Protein AF-A0A7J7J6W7-F1 (afdb_monomer_lite)

Foldseek 3Di:
DDPVVVVVVVVVVVVVVVVVVVVVVVVCVVVVVVVVVVVVVVVVVVVVVVVVVVVVVVVVVVVVVVVVVVVVVVVVVVVVVVVVVVVVVVVVVVVVVVVVVVVVVVVCCVPPVVVVVVVVVVVVVVVVVVVVVVVVVVVVVVVVVVVVVVVVVVVVVVVVVVVVVVVVVVVVVVVDDPVVVVVVVVVVVVVVVVVVVVVVVVVVVVVVVVVVVVVVVLVPDPVNPVVCVPCVPVPDPDDDDDPPDDDDDPDDDDDDDDD

pLDDT: mean 86.99, std 14.07, range [40.88, 98.25]

Structure (mmCIF, N/CA/C/O backbone):
data_AF-A0A7J7J6W7-F1
#
_entry.id   AF-A0A7J7J6W7-F1
#
loop_
_atom_site.group_PDB
_atom_site.id
_atom_site.type_symbol
_atom_site.label_atom_id
_atom_site.label_alt_id
_atom_site.label_comp_id
_atom_site.label_asym_id
_atom_site.label_entity_id
_atom_site.label_seq_id
_atom_site.pdbx_PDB_ins_code
_atom_site.Cartn_x
_atom_site.Cartn_y
_atom_site.Cartn_z
_atom_site.occupancy
_atom_site.B_iso_or_equiv
_atom_site.auth_seq_id
_atom_site.auth_comp_id
_atom_site.auth_asym_id
_atom_site.auth_atom_id
_atom_site.pdbx_PDB_model_num
ATOM 1 N N . MET A 1 1 ? 103.847 17.981 -119.898 1.00 40.88 1 MET A N 1
ATOM 2 C CA . MET A 1 1 ? 103.063 18.103 -121.153 1.00 40.88 1 MET A CA 1
ATOM 3 C C . MET A 1 1 ? 101.941 17.070 -121.086 1.00 40.88 1 MET A C 1
ATOM 5 O O . MET A 1 1 ? 102.257 15.907 -120.952 1.00 40.88 1 MET A O 1
ATOM 9 N N . SER A 1 2 ? 100.644 17.365 -121.038 1.00 49.91 2 SER A N 1
ATOM 10 C CA . SER A 1 2 ? 99.901 18.587 -121.344 1.00 49.91 2 SER A CA 1
ATOM 11 C C . SER A 1 2 ? 98.880 18.857 -120.228 1.00 49.91 2 SER A C 1
ATOM 13 O O . SER A 1 2 ? 97.991 18.042 -119.979 1.00 49.91 2 SER A O 1
ATOM 15 N N . THR A 1 3 ? 98.999 20.012 -119.566 1.00 55.69 3 THR A N 1
ATOM 16 C CA . THR A 1 3 ? 98.083 20.524 -118.525 1.00 55.69 3 THR A CA 1
ATOM 17 C C . THR A 1 3 ? 96.619 20.555 -118.986 1.00 55.69 3 THR A C 1
ATOM 19 O O . THR A 1 3 ? 95.711 20.461 -118.167 1.00 55.69 3 THR A O 1
ATOM 22 N N . LYS A 1 4 ? 96.371 20.572 -120.304 1.00 59.91 4 LYS A N 1
ATOM 23 C CA . LYS A 1 4 ? 95.029 20.509 -120.903 1.00 59.91 4 LYS A CA 1
ATOM 24 C C . LYS A 1 4 ? 94.312 19.160 -120.707 1.00 59.91 4 LYS A C 1
ATOM 26 O O . LYS A 1 4 ? 93.093 19.166 -120.581 1.00 59.91 4 LYS A O 1
ATOM 31 N N . SER A 1 5 ? 95.026 18.029 -120.632 1.00 58.56 5 SER A N 1
ATOM 32 C CA . SER A 1 5 ? 94.411 16.693 -120.454 1.00 58.56 5 SER A CA 1
ATOM 33 C C . SER A 1 5 ? 93.947 16.452 -119.008 1.00 58.56 5 SER A C 1
ATOM 35 O O . SER A 1 5 ? 92.823 16.010 -118.770 1.00 58.56 5 SER A O 1
ATOM 37 N N . ALA A 1 6 ? 94.761 16.857 -118.025 1.00 64.25 6 ALA A N 1
ATOM 38 C CA . ALA A 1 6 ? 94.404 16.786 -116.605 1.00 64.25 6 ALA A CA 1
ATOM 39 C C . ALA A 1 6 ? 93.220 17.711 -116.260 1.00 64.25 6 ALA A C 1
ATOM 41 O O . ALA A 1 6 ? 92.289 17.295 -115.575 1.00 64.25 6 ALA A O 1
ATOM 42 N N . ILE A 1 7 ? 93.199 18.934 -116.810 1.00 70.94 7 ILE A N 1
ATOM 43 C CA . ILE A 1 7 ? 92.087 19.883 -116.630 1.00 70.94 7 ILE A CA 1
ATOM 44 C C . ILE A 1 7 ? 90.790 19.356 -117.270 1.00 70.94 7 ILE A C 1
ATOM 46 O O . ILE A 1 7 ? 89.713 19.525 -116.700 1.00 70.94 7 ILE A O 1
ATOM 50 N N . ALA A 1 8 ? 90.865 18.685 -118.425 1.00 73.12 8 ALA A N 1
ATOM 51 C CA . ALA A 1 8 ? 89.694 18.084 -119.068 1.00 73.12 8 ALA A CA 1
ATOM 52 C C . ALA A 1 8 ? 89.110 16.912 -118.255 1.00 73.12 8 ALA A C 1
ATOM 54 O O . ALA A 1 8 ? 87.890 16.831 -118.093 1.00 73.12 8 ALA A O 1
ATOM 55 N N . ASN A 1 9 ? 89.962 16.052 -117.685 1.00 75.75 9 ASN A N 1
ATOM 56 C CA . ASN A 1 9 ? 89.533 14.970 -116.794 1.00 75.75 9 ASN A CA 1
ATOM 57 C C . ASN A 1 9 ? 88.952 15.503 -115.474 1.00 75.75 9 ASN A C 1
ATOM 59 O O . ASN A 1 9 ? 87.907 15.014 -115.042 1.00 75.75 9 ASN A O 1
ATOM 63 N N . CYS A 1 10 ? 89.536 16.557 -114.890 1.00 76.06 10 CYS A N 1
ATOM 64 C CA . CYS A 1 10 ? 88.962 17.242 -113.726 1.00 76.06 10 CYS A CA 1
ATOM 65 C C . CYS A 1 10 ? 87.581 17.838 -114.034 1.00 76.06 10 CYS A C 1
ATOM 67 O O . CYS A 1 10 ? 86.641 17.576 -113.294 1.00 76.06 10 CYS A O 1
ATOM 69 N N . LYS A 1 11 ? 87.407 18.536 -115.166 1.00 79.44 11 LYS A N 1
ATOM 70 C CA . LYS A 1 11 ? 86.100 19.089 -115.583 1.00 79.44 11 LYS A CA 1
ATOM 71 C C . LYS A 1 11 ? 85.052 18.021 -115.910 1.00 79.44 11 LYS A C 1
ATOM 73 O O . LYS A 1 11 ? 83.850 18.283 -115.842 1.00 79.44 11 LYS A O 1
ATOM 78 N N . LYS A 1 12 ? 85.472 16.828 -116.340 1.00 81.25 12 LYS A N 1
ATOM 79 C CA . LYS A 1 12 ? 84.570 15.688 -116.561 1.00 81.25 12 LYS A CA 1
ATOM 80 C C . LYS A 1 12 ? 84.146 15.068 -115.228 1.00 81.25 12 LYS A C 1
ATOM 82 O O . LYS A 1 12 ? 82.964 14.796 -115.040 1.00 81.25 12 LYS A O 1
ATOM 87 N N . ARG A 1 13 ? 85.088 14.906 -114.293 1.00 82.75 13 ARG A N 1
ATOM 88 C CA . ARG A 1 13 ? 84.818 14.403 -112.941 1.00 82.75 13 ARG A CA 1
ATOM 89 C C . ARG A 1 13 ? 83.951 15.364 -112.131 1.00 82.75 13 ARG A C 1
ATOM 91 O O . ARG A 1 13 ? 83.039 14.912 -111.457 1.00 82.75 13 ARG A O 1
ATOM 98 N N . GLU A 1 14 ? 84.193 16.664 -112.242 1.00 84.75 14 GLU A N 1
ATOM 99 C CA . GLU A 1 14 ? 83.377 17.719 -111.637 1.00 84.75 14 GLU A CA 1
ATOM 100 C C . GLU A 1 14 ? 81.920 17.627 -112.101 1.00 84.75 14 GLU A C 1
ATOM 102 O O . GLU A 1 14 ? 81.016 17.577 -111.275 1.00 84.75 14 GLU A O 1
ATOM 107 N N . ARG A 1 15 ? 81.683 17.487 -113.413 1.00 85.19 15 ARG A N 1
ATOM 108 C CA . ARG A 1 15 ? 80.329 17.294 -113.954 1.00 85.19 15 ARG A CA 1
ATOM 109 C C . ARG A 1 15 ? 79.657 16.022 -113.436 1.00 85.19 15 ARG A C 1
ATOM 111 O O . ARG A 1 15 ? 78.511 16.089 -113.014 1.00 85.19 15 ARG A O 1
ATOM 118 N N . GLN A 1 16 ? 80.379 14.901 -113.395 1.00 86.25 16 GLN A N 1
ATOM 119 C CA . GLN A 1 16 ? 79.863 13.649 -112.824 1.00 86.25 16 GLN A CA 1
ATOM 120 C C . GLN A 1 16 ? 79.551 13.767 -111.327 1.00 86.25 16 GLN A C 1
ATOM 122 O O . GLN A 1 16 ? 78.573 13.198 -110.857 1.00 86.25 16 GLN A O 1
ATOM 127 N N . LEU A 1 17 ? 80.374 14.496 -110.569 1.00 86.62 17 LEU A N 1
ATOM 128 C CA . LEU A 1 17 ? 80.144 14.733 -109.145 1.00 86.62 17 LEU A CA 1
ATOM 129 C C . LEU A 1 17 ? 78.940 15.644 -108.918 1.00 86.62 17 LEU A C 1
ATOM 131 O O . LEU A 1 17 ? 78.149 15.370 -108.025 1.00 86.62 17 LEU A O 1
ATOM 135 N N . ILE A 1 18 ? 78.768 16.691 -109.728 1.00 88.38 18 ILE A N 1
ATOM 136 C CA . ILE A 1 18 ? 77.587 17.562 -109.672 1.00 88.38 18 ILE A CA 1
ATOM 137 C C . ILE A 1 18 ? 76.325 16.759 -109.997 1.00 88.38 18 ILE A C 1
ATOM 139 O O . ILE A 1 18 ? 75.340 16.861 -109.273 1.00 88.38 18 ILE A O 1
ATOM 143 N N . GLU A 1 19 ? 76.356 15.931 -111.038 1.00 88.81 19 GLU A N 1
ATOM 144 C CA . GLU A 1 19 ? 75.224 15.091 -111.431 1.00 88.81 19 GLU A CA 1
ATOM 145 C C . GLU A 1 19 ? 74.885 14.045 -110.358 1.00 88.81 19 GLU A C 1
ATOM 147 O O . GLU A 1 19 ? 73.732 13.947 -109.945 1.00 88.81 19 GLU A O 1
ATOM 152 N N . SER A 1 20 ? 75.893 13.353 -109.815 1.00 89.31 20 SER A N 1
ATOM 153 C CA . SER A 1 20 ? 75.726 12.410 -108.700 1.00 89.31 20 SER A CA 1
ATOM 154 C C . SER A 1 20 ? 75.173 13.097 -107.446 1.00 89.31 20 SER A C 1
ATOM 156 O O . SER A 1 20 ? 74.213 12.621 -106.848 1.00 89.31 20 SER A O 1
ATOM 158 N N . ASN A 1 21 ? 75.699 14.272 -107.084 1.00 89.12 21 ASN A N 1
ATOM 159 C CA . ASN A 1 21 ? 75.194 15.055 -105.954 1.00 89.12 21 ASN A CA 1
ATOM 160 C C . ASN A 1 21 ? 73.752 15.533 -106.173 1.00 89.12 21 ASN A C 1
ATOM 162 O O . ASN A 1 21 ? 72.977 15.591 -105.221 1.00 89.12 21 ASN A O 1
ATOM 166 N N . LEU A 1 22 ? 73.364 15.874 -107.407 1.00 90.12 22 LEU A N 1
ATOM 167 C CA . LEU A 1 22 ? 71.984 16.242 -107.732 1.00 90.12 22 LEU A CA 1
ATOM 168 C C . LEU A 1 22 ? 71.030 15.048 -107.619 1.00 90.12 22 LEU A C 1
ATOM 170 O O . LEU A 1 22 ? 69.898 15.233 -107.173 1.00 90.12 22 LEU A O 1
ATOM 174 N N . VAL A 1 23 ? 71.470 13.847 -108.004 1.00 91.00 23 VAL A N 1
ATOM 175 C CA . VAL A 1 23 ? 70.701 12.605 -107.825 1.00 91.00 23 VAL A CA 1
ATOM 176 C C . VAL A 1 23 ? 70.568 12.271 -106.339 1.00 91.00 23 VAL A C 1
ATOM 178 O O . VAL A 1 23 ? 69.442 12.150 -105.863 1.00 91.00 23 VAL A O 1
ATOM 181 N N . LEU A 1 24 ? 71.673 12.260 -105.586 1.00 90.31 24 LEU A N 1
ATOM 182 C CA . LEU A 1 24 ? 71.673 12.019 -104.138 1.00 90.31 24 LEU A CA 1
ATOM 183 C C . LEU A 1 24 ? 70.791 13.020 -103.388 1.00 90.31 24 LEU A C 1
ATOM 185 O O . LEU A 1 24 ? 70.003 12.636 -102.533 1.00 90.31 24 LEU A O 1
ATOM 189 N N . LYS A 1 25 ? 70.852 14.310 -103.739 1.00 90.12 25 LYS A N 1
ATOM 190 C CA . LYS A 1 25 ? 69.979 15.327 -103.138 1.00 90.12 25 LYS A CA 1
ATOM 191 C C . LYS A 1 25 ? 68.501 15.029 -103.392 1.00 90.12 25 LYS A C 1
ATOM 193 O O . LYS A 1 25 ? 67.679 15.243 -102.506 1.00 90.12 25 LYS A O 1
ATOM 198 N N . LYS A 1 26 ? 68.144 14.585 -104.600 1.00 89.69 26 LYS A N 1
ATOM 199 C CA . LYS A 1 26 ? 66.756 14.228 -104.926 1.00 89.69 26 LYS A CA 1
ATOM 200 C C . LYS A 1 26 ? 66.306 12.987 -104.163 1.00 89.69 26 LYS A C 1
ATOM 202 O O . LYS A 1 26 ? 65.173 12.978 -103.704 1.00 89.69 26 LYS A O 1
ATOM 207 N N . GLU A 1 27 ? 67.177 11.995 -104.016 1.00 90.44 27 GLU A N 1
ATOM 208 C CA . GLU A 1 27 ? 66.908 10.761 -103.274 1.00 90.44 27 GLU A CA 1
ATOM 209 C C . GLU A 1 27 ? 66.724 11.031 -101.775 1.00 90.44 27 GLU A C 1
ATOM 211 O O . GLU A 1 27 ? 65.687 10.675 -101.223 1.00 90.44 27 GLU A O 1
ATOM 216 N N . ILE A 1 28 ? 67.629 11.803 -101.160 1.00 88.75 28 ILE A N 1
ATOM 217 C CA . ILE A 1 28 ? 67.510 12.248 -99.762 1.00 88.75 28 ILE A CA 1
ATOM 218 C C . ILE A 1 28 ? 66.192 12.997 -99.550 1.00 88.75 28 ILE A C 1
ATOM 220 O O . ILE A 1 28 ? 65.436 12.670 -98.648 1.00 88.75 28 ILE A O 1
ATOM 224 N N . VAL A 1 29 ? 65.855 13.963 -100.413 1.00 88.69 29 VAL A N 1
ATOM 225 C CA . VAL A 1 29 ? 64.594 14.714 -100.281 1.00 88.69 29 VAL A CA 1
ATOM 226 C C . VAL A 1 29 ? 63.367 13.821 -100.514 1.00 88.69 29 VAL A C 1
ATOM 228 O O . VAL A 1 29 ? 62.317 14.051 -99.906 1.00 88.69 29 VAL A O 1
ATOM 231 N N . ALA A 1 30 ? 63.468 12.828 -101.399 1.00 88.56 30 ALA A N 1
ATOM 232 C CA . ALA A 1 30 ? 62.393 11.881 -101.667 1.00 88.56 30 ALA A CA 1
ATOM 233 C C . ALA A 1 30 ? 62.148 10.932 -100.486 1.00 88.56 30 ALA A C 1
ATOM 235 O O . ALA A 1 30 ? 60.995 10.582 -100.251 1.00 88.56 30 ALA A O 1
ATOM 236 N N . GLU A 1 31 ? 63.186 10.568 -99.731 1.00 90.06 31 GLU A N 1
ATOM 237 C CA . GLU A 1 31 ? 63.089 9.725 -98.534 1.00 90.06 31 GLU A CA 1
ATOM 238 C C . GLU A 1 31 ? 62.750 10.534 -97.264 1.00 90.06 31 GLU A C 1
ATOM 240 O O . GLU A 1 31 ? 61.928 10.118 -96.447 1.00 90.06 31 GLU A O 1
ATOM 245 N N . GLU A 1 32 ? 63.299 11.741 -97.111 1.00 90.50 32 GLU A N 1
ATOM 246 C CA . GLU A 1 32 ? 63.067 12.602 -95.944 1.00 90.50 32 GLU A CA 1
ATOM 247 C C . GLU A 1 32 ? 61.623 13.097 -95.848 1.00 90.50 32 GLU A C 1
ATOM 249 O O . GLU A 1 32 ? 61.071 13.160 -94.752 1.00 90.50 32 GLU A O 1
ATOM 254 N N . ARG A 1 33 ? 60.980 13.446 -96.970 1.00 89.00 33 ARG A N 1
ATOM 255 C CA . ARG A 1 33 ? 59.590 13.939 -96.970 1.00 89.00 33 ARG A CA 1
ATOM 256 C C . ARG A 1 33 ? 58.578 12.941 -96.386 1.00 89.00 33 ARG A C 1
ATOM 258 O O . ARG A 1 33 ? 57.845 13.341 -95.479 1.00 89.00 33 ARG A O 1
ATOM 265 N N . PRO A 1 34 ? 58.489 11.681 -96.860 1.00 90.31 34 PRO A N 1
ATOM 266 C CA . PRO A 1 34 ? 57.566 10.706 -96.287 1.00 90.31 34 PRO A CA 1
ATOM 267 C C . PRO A 1 34 ? 57.940 10.349 -94.845 1.00 90.31 34 PRO A C 1
ATOM 269 O O . PRO A 1 34 ? 57.041 10.213 -94.018 1.00 90.31 34 PRO A O 1
ATOM 272 N N . ASN A 1 35 ? 59.235 10.280 -94.513 1.00 90.62 35 ASN A N 1
ATOM 273 C CA . ASN A 1 35 ? 59.686 10.023 -93.144 1.00 90.62 35 ASN A CA 1
ATOM 274 C C . ASN A 1 35 ? 59.292 11.158 -92.187 1.00 90.62 35 ASN A C 1
ATOM 276 O O . ASN A 1 35 ? 58.780 10.895 -91.100 1.00 90.62 35 ASN A O 1
ATOM 280 N N . HIS A 1 36 ? 59.460 12.418 -92.595 1.00 91.81 36 HIS A N 1
ATOM 281 C CA . HIS A 1 36 ? 59.056 13.576 -91.801 1.00 91.81 36 HIS A CA 1
ATOM 282 C C . HIS A 1 36 ? 57.546 13.582 -91.542 1.00 91.81 36 HIS A C 1
ATOM 284 O O . HIS A 1 36 ? 57.123 13.744 -90.394 1.00 91.81 36 HIS A O 1
ATOM 290 N N . GLU A 1 37 ? 56.725 13.324 -92.567 1.00 91.62 37 GLU A N 1
ATOM 291 C CA . GLU A 1 37 ? 55.276 13.260 -92.362 1.00 91.62 37 GLU A CA 1
ATOM 292 C C . GLU A 1 37 ? 54.840 12.038 -91.551 1.00 91.62 37 GLU A C 1
ATOM 294 O O . GLU A 1 37 ? 53.941 12.166 -90.716 1.00 91.62 37 GLU A O 1
ATOM 299 N N . ALA A 1 38 ? 55.509 10.890 -91.685 1.00 93.00 38 ALA A N 1
ATOM 300 C CA . ALA A 1 38 ? 55.273 9.736 -90.821 1.00 93.00 38 ALA A CA 1
ATOM 301 C C . ALA A 1 38 ? 55.581 10.056 -89.346 1.00 93.00 38 ALA A C 1
ATOM 303 O O . ALA A 1 38 ? 54.756 9.778 -88.470 1.00 93.00 38 ALA A O 1
ATOM 304 N N . VAL A 1 39 ? 56.715 10.711 -89.066 1.00 93.75 39 VAL A N 1
ATOM 305 C CA . VAL A 1 39 ? 57.095 11.152 -87.711 1.00 93.75 39 VAL A CA 1
ATOM 306 C C . VAL A 1 39 ? 56.084 12.151 -87.155 1.00 93.75 39 VAL A C 1
ATOM 308 O O . VAL A 1 39 ? 55.661 12.026 -86.008 1.00 93.75 39 VAL A O 1
ATOM 311 N N . LYS A 1 40 ? 55.629 13.112 -87.960 1.00 93.50 40 LYS A N 1
ATOM 312 C CA . LYS A 1 40 ? 54.640 14.114 -87.542 1.00 93.50 40 LYS A CA 1
ATOM 313 C C . LYS A 1 40 ? 53.278 13.498 -87.222 1.00 93.50 40 LYS A C 1
ATOM 315 O O . LYS A 1 40 ? 52.645 13.880 -86.235 1.00 93.50 40 LYS A O 1
ATOM 320 N N . ILE A 1 41 ? 52.819 12.534 -88.025 1.00 93.56 41 ILE A N 1
ATOM 321 C CA . ILE A 1 41 ? 51.594 11.769 -87.746 1.00 93.56 41 ILE A CA 1
ATOM 322 C C . ILE A 1 41 ? 51.755 10.981 -86.442 1.00 93.56 41 ILE A C 1
ATOM 324 O O . ILE A 1 41 ? 50.853 10.995 -85.599 1.00 93.56 41 ILE A O 1
ATOM 328 N N . LEU A 1 42 ? 52.909 10.336 -86.254 1.00 94.25 42 LEU A N 1
ATOM 329 C CA . LEU A 1 42 ? 53.213 9.577 -85.048 1.00 94.25 42 LEU A CA 1
ATOM 330 C C . LEU A 1 42 ? 53.237 10.479 -83.803 1.00 94.25 42 LEU A C 1
ATOM 332 O O . LEU A 1 42 ? 52.587 10.150 -82.813 1.00 94.25 42 LEU A O 1
ATOM 336 N N . MET A 1 43 ? 53.889 11.644 -83.862 1.00 92.31 43 MET A N 1
ATOM 337 C CA . MET A 1 43 ? 53.916 12.629 -82.772 1.00 92.31 43 MET A CA 1
ATOM 338 C C . MET A 1 43 ? 52.511 13.097 -82.388 1.00 92.31 43 MET A C 1
ATOM 340 O O . MET A 1 43 ? 52.146 13.029 -81.217 1.00 92.31 43 MET A O 1
ATOM 344 N N . ARG A 1 44 ? 51.673 13.464 -83.367 1.00 91.81 44 ARG A N 1
ATOM 345 C CA . ARG A 1 44 ? 50.270 13.838 -83.110 1.00 91.81 44 ARG A CA 1
ATOM 346 C C . ARG A 1 44 ? 49.483 12.711 -82.443 1.00 91.81 44 ARG A C 1
ATOM 348 O O . ARG A 1 44 ? 48.606 12.964 -81.619 1.00 91.81 44 ARG A O 1
ATOM 355 N N . ARG A 1 45 ? 49.764 11.455 -82.803 1.00 91.00 45 ARG A N 1
ATOM 356 C CA . ARG A 1 45 ? 49.141 10.285 -82.173 1.00 91.00 45 ARG A CA 1
ATOM 357 C C . ARG A 1 45 ? 49.610 10.122 -80.724 1.00 91.00 45 ARG A C 1
ATOM 359 O O . ARG A 1 45 ? 48.774 9.890 -79.855 1.00 91.00 45 ARG A O 1
ATOM 366 N N . TYR A 1 46 ? 50.903 10.299 -80.453 1.00 93.44 46 TYR A N 1
ATOM 367 C CA . TYR A 1 46 ? 51.453 10.279 -79.095 1.00 93.44 46 TYR A CA 1
ATOM 368 C C . TYR A 1 46 ? 50.899 11.397 -78.212 1.00 93.44 46 TYR A C 1
ATOM 370 O O . TYR A 1 46 ? 50.559 11.132 -77.065 1.00 93.44 46 TYR A O 1
ATOM 378 N N . GLU A 1 47 ? 50.747 12.618 -78.726 1.00 91.62 47 GLU A N 1
ATOM 379 C CA . GLU A 1 47 ? 50.143 13.732 -77.980 1.00 91.62 47 GLU A CA 1
ATOM 380 C C . GLU A 1 47 ? 48.695 13.430 -77.585 1.00 91.62 47 GLU A C 1
ATOM 382 O O . GLU A 1 47 ? 48.314 13.632 -76.433 1.00 91.62 47 GLU A O 1
ATOM 387 N N . LYS A 1 48 ? 47.906 12.863 -78.508 1.00 91.56 48 LYS A N 1
ATOM 388 C CA . LYS A 1 48 ? 46.537 12.415 -78.215 1.00 91.56 48 LYS A CA 1
ATOM 389 C C . LYS A 1 48 ? 46.507 11.318 -77.153 1.00 91.56 48 LYS A C 1
ATOM 391 O O . LYS A 1 48 ? 45.699 11.399 -76.234 1.00 91.56 48 LYS A O 1
ATOM 396 N N . PHE A 1 49 ? 47.386 10.318 -77.250 1.00 92.31 49 PHE A N 1
ATOM 397 C CA . PHE A 1 49 ? 47.476 9.268 -76.233 1.00 92.31 49 PHE A CA 1
ATOM 398 C C . PHE A 1 49 ? 47.927 9.813 -74.881 1.00 92.31 49 PHE A C 1
ATOM 400 O O . PHE A 1 49 ? 47.347 9.450 -73.865 1.00 92.31 49 PHE A O 1
ATOM 407 N N . ARG A 1 50 ? 48.900 10.725 -74.853 1.00 93.44 50 ARG A N 1
ATOM 408 C CA . ARG A 1 50 ? 49.354 11.382 -73.624 1.00 93.44 50 ARG A CA 1
ATOM 409 C C . ARG A 1 50 ? 48.232 12.189 -72.974 1.00 93.44 50 ARG A C 1
ATOM 411 O O . ARG A 1 50 ? 48.045 12.078 -71.768 1.00 93.44 50 ARG A O 1
ATOM 418 N N . GLY A 1 51 ? 47.475 12.956 -73.759 1.00 92.38 51 GLY A N 1
ATOM 419 C CA . GLY A 1 51 ? 46.303 13.685 -73.273 1.00 92.38 51 GLY A CA 1
ATOM 420 C C . GLY A 1 51 ? 45.222 12.748 -72.735 1.00 92.38 51 GLY A C 1
ATOM 421 O O . GLY A 1 51 ? 44.712 12.973 -71.643 1.00 92.38 51 GLY A O 1
ATOM 422 N N . GLY A 1 52 ? 44.936 11.655 -73.452 1.00 93.25 52 GLY A N 1
ATOM 423 C CA . GLY A 1 52 ? 43.988 10.628 -73.015 1.00 93.25 52 GLY A CA 1
ATOM 424 C C . GLY A 1 52 ? 44.410 9.933 -71.718 1.00 93.25 52 GLY A C 1
ATOM 425 O O . GLY A 1 52 ? 43.581 9.757 -70.833 1.00 93.25 52 GLY A O 1
ATOM 426 N N . ILE A 1 53 ? 45.696 9.597 -71.570 1.00 92.75 53 ILE A N 1
ATOM 427 C CA . ILE A 1 53 ? 46.251 8.996 -70.347 1.00 92.75 53 ILE A CA 1
ATOM 428 C C . ILE A 1 53 ? 46.202 9.987 -69.181 1.00 92.75 53 ILE A C 1
ATOM 430 O O . ILE A 1 53 ? 45.806 9.593 -68.090 1.00 92.75 53 ILE A O 1
ATOM 434 N N . SER A 1 54 ? 46.563 11.258 -69.398 1.00 93.25 54 SER A N 1
ATOM 435 C CA . SER A 1 54 ? 46.483 12.288 -68.352 1.00 93.25 54 SER A CA 1
ATOM 436 C C . SER A 1 54 ? 45.046 12.472 -67.886 1.00 93.25 54 SER A C 1
ATOM 438 O O . SER A 1 54 ? 44.781 12.344 -66.701 1.00 93.25 54 SER A O 1
ATOM 440 N N . TYR A 1 55 ? 44.106 12.658 -68.818 1.00 94.38 55 TYR A N 1
ATOM 441 C CA . TYR A 1 55 ? 42.686 12.787 -68.494 1.00 94.38 55 TYR A CA 1
ATOM 442 C C . TYR A 1 55 ? 42.165 11.562 -67.740 1.00 94.38 55 TYR A C 1
ATOM 444 O O . TYR A 1 55 ? 41.469 11.697 -66.739 1.00 94.38 55 TYR A O 1
ATOM 452 N N . LEU A 1 56 ? 42.513 10.357 -68.191 1.00 94.50 56 LEU A N 1
ATOM 453 C CA . LEU A 1 56 ? 42.105 9.125 -67.529 1.00 94.50 56 LEU A CA 1
ATOM 454 C C . LEU A 1 56 ? 42.667 9.042 -66.101 1.00 94.50 56 LEU A C 1
ATOM 456 O O . LEU A 1 56 ? 41.926 8.729 -65.175 1.00 94.50 56 LEU A O 1
ATOM 460 N N . ASN A 1 57 ? 43.945 9.369 -65.911 1.00 94.94 57 ASN A N 1
ATOM 461 C CA . ASN A 1 57 ? 44.593 9.369 -64.601 1.00 94.94 57 ASN A CA 1
ATOM 462 C C . ASN A 1 57 ? 44.028 10.454 -63.669 1.00 94.94 57 ASN A C 1
ATOM 464 O O . ASN A 1 57 ? 43.800 10.198 -62.489 1.00 94.94 57 ASN A O 1
ATOM 468 N N . ASP A 1 58 ? 43.746 11.646 -64.189 1.00 94.50 58 ASP A N 1
ATOM 469 C CA . ASP A 1 58 ? 43.153 12.744 -63.424 1.00 94.50 58 ASP A CA 1
ATOM 470 C C . ASP A 1 58 ? 41.725 12.392 -62.984 1.00 94.50 58 ASP A C 1
ATOM 472 O O . ASP A 1 58 ? 41.369 12.600 -61.824 1.00 94.50 58 ASP A O 1
ATOM 476 N N . ASN A 1 59 ? 40.924 11.771 -63.860 1.00 94.62 59 ASN A N 1
ATOM 477 C CA . ASN A 1 59 ? 39.604 11.264 -63.477 1.00 94.62 59 ASN A CA 1
ATOM 478 C C . ASN A 1 59 ? 39.712 10.145 -62.448 1.00 94.62 59 ASN A C 1
ATOM 480 O O . ASN A 1 59 ? 39.058 10.234 -61.420 1.00 94.62 59 ASN A O 1
ATOM 484 N N . PHE A 1 60 ? 40.561 9.135 -62.666 1.00 94.69 60 PHE A N 1
ATOM 485 C CA . PHE A 1 60 ? 40.721 8.047 -61.700 1.00 94.69 60 PHE A CA 1
ATOM 486 C C . PHE A 1 60 ? 41.164 8.555 -60.332 1.00 94.69 60 PHE A C 1
ATOM 488 O O . PHE A 1 60 ? 40.590 8.162 -59.322 1.00 94.69 60 PHE A O 1
ATOM 495 N N . THR A 1 61 ? 42.146 9.454 -60.278 1.00 95.25 61 THR A N 1
ATOM 496 C CA . THR A 1 61 ? 42.601 10.033 -59.008 1.00 95.25 61 THR A CA 1
ATOM 497 C C . THR A 1 61 ? 41.529 10.899 -58.354 1.00 95.25 61 THR A C 1
ATOM 499 O O . THR A 1 61 ? 41.417 10.889 -57.130 1.00 95.25 61 THR A O 1
ATOM 502 N N . SER A 1 62 ? 40.714 11.611 -59.134 1.00 95.12 62 SER A N 1
ATOM 503 C CA . SER A 1 62 ? 39.598 12.407 -58.612 1.00 95.12 62 SER A CA 1
ATOM 504 C C . SER A 1 62 ? 38.458 11.529 -58.092 1.00 95.12 62 SER A C 1
ATOM 506 O O . SER A 1 62 ? 37.963 11.771 -56.995 1.00 95.12 62 SER A O 1
ATOM 508 N N . THR A 1 63 ? 38.082 10.480 -58.827 1.00 95.75 63 THR A N 1
ATOM 509 C CA . THR A 1 63 ? 37.069 9.502 -58.414 1.00 95.75 63 THR A CA 1
ATOM 510 C C . THR A 1 63 ? 37.517 8.744 -57.172 1.00 95.75 63 THR A C 1
ATOM 512 O O . THR A 1 63 ? 36.752 8.658 -56.221 1.00 95.75 63 THR A O 1
ATOM 515 N N . LEU A 1 64 ? 38.770 8.283 -57.126 1.00 96.44 64 LEU A N 1
ATOM 516 C CA . LEU A 1 64 ? 39.323 7.589 -55.961 1.00 96.44 64 LEU A CA 1
ATOM 517 C C . LEU A 1 64 ? 39.308 8.500 -54.729 1.00 96.44 64 LEU A C 1
ATOM 519 O O . LEU A 1 64 ? 38.877 8.076 -53.662 1.00 96.44 64 LEU A O 1
ATOM 523 N N . LYS A 1 65 ? 39.715 9.768 -54.871 1.00 96.38 65 LYS A N 1
ATOM 524 C CA . LYS A 1 65 ? 39.620 10.745 -53.775 1.00 96.38 65 LYS A CA 1
ATOM 525 C C . LYS A 1 65 ? 38.181 10.944 -53.316 1.00 96.38 65 LYS A C 1
ATOM 527 O O . LYS A 1 65 ? 37.930 10.893 -52.121 1.00 96.38 65 LYS A O 1
ATOM 532 N N . TYR A 1 66 ? 37.246 11.119 -54.249 1.00 96.12 66 TYR A N 1
ATOM 533 C CA . TYR A 1 66 ? 35.834 11.287 -53.920 1.00 96.12 66 TYR A CA 1
ATOM 534 C C . TYR A 1 66 ? 35.273 10.072 -53.170 1.00 96.12 66 TYR A C 1
ATOM 536 O O . TYR A 1 66 ? 34.661 10.239 -52.120 1.00 96.12 66 TYR A O 1
ATOM 544 N N . GLU A 1 67 ? 35.513 8.857 -53.664 1.00 96.25 67 GLU A N 1
ATOM 545 C CA . GLU A 1 67 ? 35.069 7.622 -53.011 1.00 96.25 67 GLU A CA 1
ATOM 546 C C . GLU A 1 67 ? 35.734 7.425 -51.642 1.00 96.25 67 GLU A C 1
ATOM 548 O O . GLU A 1 67 ? 35.055 7.064 -50.684 1.00 96.25 67 GLU A O 1
ATOM 553 N N . SER A 1 68 ? 37.028 7.735 -51.515 1.00 96.25 68 SER A N 1
ATOM 554 C CA . SER A 1 68 ? 37.748 7.705 -50.236 1.00 96.25 68 SER A CA 1
ATOM 555 C C . SER A 1 68 ? 37.183 8.717 -49.237 1.00 96.25 68 SER A C 1
ATOM 557 O O . SER A 1 68 ? 37.048 8.403 -48.057 1.00 96.25 68 SER A O 1
ATOM 559 N N . ASP A 1 69 ? 36.839 9.925 -49.687 1.00 96.94 69 ASP A N 1
ATOM 560 C CA . ASP A 1 69 ? 36.240 10.951 -48.833 1.00 96.94 69 ASP A CA 1
ATOM 561 C C . ASP A 1 69 ? 34.817 10.561 -48.408 1.00 96.94 69 ASP A C 1
ATOM 563 O O . ASP A 1 69 ? 34.445 10.777 -47.254 1.00 96.94 69 ASP A O 1
ATOM 567 N N . GLN A 1 70 ? 34.028 9.952 -49.302 1.00 96.19 70 GLN A N 1
ATOM 568 C CA . GLN A 1 70 ? 32.706 9.410 -48.966 1.00 96.19 70 GLN A CA 1
ATOM 569 C C . GLN A 1 70 ? 32.805 8.273 -47.950 1.00 96.19 70 GLN A C 1
ATOM 571 O O . GLN A 1 70 ? 32.048 8.264 -46.981 1.00 96.19 70 GLN A O 1
ATOM 576 N N . LEU A 1 71 ? 33.752 7.349 -48.138 1.00 96.50 71 LEU A N 1
ATOM 577 C CA . LEU A 1 71 ? 33.991 6.261 -47.195 1.00 96.50 71 LEU A CA 1
ATOM 578 C C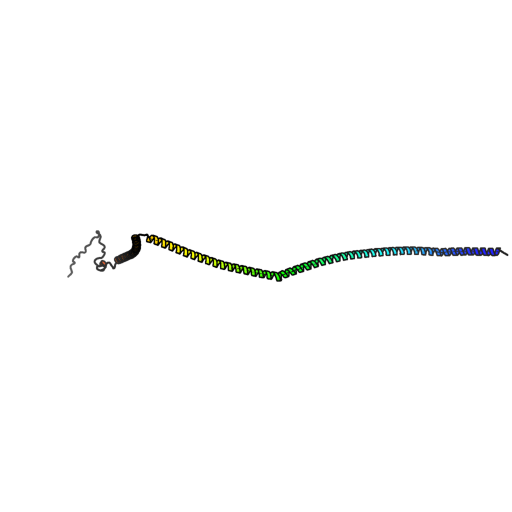 . LEU A 1 71 ? 34.346 6.817 -45.815 1.00 96.50 71 LEU A C 1
ATOM 580 O O . LEU A 1 71 ? 33.699 6.453 -44.838 1.00 96.50 71 LEU A O 1
ATOM 584 N N . ARG A 1 72 ? 35.275 7.779 -45.746 1.00 97.06 72 ARG A N 1
ATOM 585 C CA . ARG A 1 72 ? 35.674 8.400 -44.477 1.00 97.06 72 ARG A CA 1
ATOM 586 C C . ARG A 1 72 ? 34.510 9.107 -43.782 1.00 97.06 72 ARG A C 1
ATOM 588 O O . ARG A 1 72 ? 34.326 8.963 -42.581 1.00 97.06 72 ARG A O 1
ATOM 595 N N . GLN A 1 73 ? 33.693 9.856 -44.525 1.00 97.06 73 GLN A N 1
ATOM 596 C CA . GLN A 1 73 ? 32.512 10.521 -43.959 1.00 97.06 73 GLN A CA 1
ATOM 597 C C . GLN A 1 73 ? 31.479 9.524 -43.428 1.00 97.06 73 GLN A C 1
ATOM 599 O O . GLN A 1 73 ? 30.794 9.804 -42.442 1.00 97.06 73 GLN A O 1
ATOM 604 N N . LEU A 1 74 ? 31.337 8.383 -44.102 1.00 97.12 74 LEU A N 1
ATOM 605 C CA . LEU A 1 74 ? 30.423 7.327 -43.698 1.00 97.12 74 LEU A CA 1
ATOM 606 C C . LEU A 1 74 ? 30.944 6.622 -42.439 1.00 97.12 74 LEU A C 1
ATOM 608 O O . LEU A 1 74 ? 30.169 6.440 -41.506 1.00 97.12 74 LEU A O 1
ATOM 612 N N . GLU A 1 75 ? 32.242 6.324 -42.369 1.00 96.44 75 GLU A N 1
ATOM 613 C CA . GLU A 1 75 ? 32.908 5.796 -41.171 1.00 96.44 75 GLU A CA 1
ATOM 614 C C . GLU A 1 75 ? 32.745 6.740 -39.973 1.00 96.44 75 GLU A C 1
ATOM 616 O O . GLU A 1 75 ? 32.262 6.315 -38.929 1.00 96.44 75 GLU A O 1
ATOM 621 N N . GLU A 1 76 ? 33.030 8.037 -40.140 1.00 97.19 76 GLU A N 1
ATOM 622 C CA . GLU A 1 76 ? 32.865 9.042 -39.079 1.00 97.19 76 GLU A CA 1
ATOM 623 C C . GLU A 1 76 ? 31.405 9.160 -38.604 1.00 97.19 76 GLU A C 1
ATOM 625 O O . GLU A 1 76 ? 31.144 9.451 -37.434 1.00 97.19 76 GLU A O 1
ATOM 630 N N . ARG A 1 77 ? 30.430 8.978 -39.506 1.00 97.25 77 ARG A N 1
ATOM 631 C CA . ARG A 1 77 ? 29.005 8.985 -39.146 1.00 97.25 77 ARG A CA 1
ATOM 632 C C . ARG A 1 77 ? 28.631 7.724 -38.379 1.00 97.25 77 ARG A C 1
ATOM 634 O O . ARG A 1 77 ? 28.017 7.837 -37.326 1.00 97.25 77 ARG A O 1
ATOM 641 N N . LEU A 1 78 ? 29.035 6.556 -38.876 1.00 97.12 78 LEU A N 1
ATOM 642 C CA . LEU A 1 78 ? 28.782 5.283 -38.209 1.00 97.12 78 LEU A CA 1
ATOM 643 C C . LEU A 1 78 ? 29.423 5.243 -36.824 1.00 97.12 78 LEU A C 1
ATOM 645 O O . LEU A 1 78 ? 28.789 4.779 -35.888 1.00 97.12 78 LEU A O 1
ATOM 649 N N . GLU A 1 79 ? 30.636 5.766 -36.666 1.00 97.44 79 GLU A N 1
ATOM 650 C CA . GLU A 1 79 ? 31.304 5.836 -35.367 1.00 97.44 79 GLU A CA 1
ATOM 651 C C . GLU A 1 79 ? 30.540 6.741 -34.389 1.00 97.44 79 GLU A C 1
ATOM 653 O O . GLU A 1 79 ? 30.369 6.395 -33.221 1.00 97.44 79 GLU A O 1
ATOM 658 N N . LYS A 1 80 ? 30.012 7.881 -34.852 1.00 97.19 80 LYS A N 1
ATOM 659 C CA . LYS A 1 80 ? 29.150 8.743 -34.026 1.00 97.19 80 LYS A CA 1
ATOM 660 C C . LYS A 1 80 ? 27.845 8.052 -33.644 1.00 97.19 80 LYS A C 1
ATOM 662 O O . LYS A 1 80 ? 27.455 8.126 -32.481 1.00 97.19 80 LYS A O 1
ATOM 667 N N . ASP A 1 81 ? 27.200 7.382 -34.595 1.00 97.06 81 ASP A N 1
ATOM 668 C CA . ASP A 1 81 ? 25.937 6.676 -34.371 1.00 97.06 81 ASP A CA 1
ATOM 669 C C . ASP A 1 81 ? 26.131 5.482 -33.419 1.00 97.06 81 ASP A C 1
ATOM 671 O O . ASP A 1 81 ? 25.320 5.278 -32.517 1.00 97.06 81 ASP A O 1
ATOM 675 N N . LEU A 1 82 ? 27.239 4.742 -33.551 1.00 97.31 82 LEU A N 1
ATOM 676 C CA . LEU A 1 82 ? 27.615 3.660 -32.638 1.00 97.31 82 LEU A CA 1
ATOM 677 C C . LEU A 1 82 ? 27.882 4.185 -31.229 1.00 97.31 82 LEU A C 1
ATOM 679 O O . LEU A 1 82 ? 27.296 3.676 -30.281 1.00 97.31 82 LEU A O 1
ATOM 683 N N . ASN A 1 83 ? 28.686 5.242 -31.089 1.00 97.12 83 ASN A N 1
ATOM 684 C CA . ASN A 1 83 ? 28.948 5.858 -29.787 1.00 97.12 83 ASN A CA 1
ATOM 685 C C . ASN A 1 83 ? 27.659 6.383 -29.136 1.00 97.12 83 ASN A C 1
ATOM 687 O O . ASN A 1 83 ? 27.480 6.283 -27.922 1.00 97.12 83 ASN A O 1
ATOM 691 N N . PHE A 1 84 ? 26.744 6.962 -29.918 1.00 97.38 84 PHE A N 1
ATOM 692 C CA . PHE A 1 84 ? 25.444 7.395 -29.411 1.00 97.38 84 PHE A CA 1
ATOM 693 C C . PHE A 1 84 ? 24.625 6.204 -28.902 1.00 97.38 84 PHE A C 1
ATOM 695 O O . PHE A 1 84 ? 24.117 6.246 -27.781 1.00 97.38 84 PHE A O 1
ATOM 702 N N . LEU A 1 85 ? 24.549 5.133 -29.693 1.00 97.62 85 LEU A N 1
ATOM 703 C CA . LEU A 1 85 ? 23.787 3.942 -29.344 1.00 97.62 85 LEU A CA 1
ATOM 704 C C . LEU A 1 85 ? 24.374 3.217 -28.125 1.00 97.62 85 LEU A C 1
ATOM 706 O O . LEU A 1 85 ? 23.624 2.800 -27.249 1.00 97.62 85 LEU A O 1
ATOM 710 N N . GLU A 1 86 ? 25.700 3.114 -28.019 1.00 97.06 86 GLU A N 1
ATOM 711 C CA . GLU A 1 86 ? 26.377 2.554 -26.842 1.00 97.06 86 GLU A CA 1
ATOM 712 C C . GLU A 1 86 ? 26.051 3.347 -25.571 1.00 97.06 86 GLU A C 1
ATOM 714 O O . GLU A 1 86 ? 25.727 2.759 -24.536 1.00 97.06 86 GLU A O 1
ATOM 719 N N . ASN A 1 87 ? 26.055 4.682 -25.653 1.00 97.06 87 ASN A N 1
ATOM 720 C CA . ASN A 1 87 ? 25.661 5.533 -24.532 1.00 97.06 87 ASN A CA 1
ATOM 721 C C . ASN A 1 87 ? 24.181 5.351 -24.164 1.00 97.06 87 ASN A C 1
ATOM 723 O O . ASN A 1 87 ? 23.844 5.287 -22.981 1.00 97.06 87 ASN A O 1
ATOM 727 N N . GLU A 1 88 ? 23.289 5.249 -25.153 1.00 97.75 88 GLU A N 1
ATOM 728 C CA . GLU A 1 88 ? 21.860 5.024 -24.916 1.00 97.75 88 GLU A CA 1
ATOM 729 C C . GLU A 1 88 ? 21.606 3.671 -24.238 1.00 97.75 88 GLU A C 1
ATOM 731 O O . GLU A 1 88 ? 20.868 3.604 -23.250 1.00 97.75 88 GLU A O 1
ATOM 736 N N . VAL A 1 89 ? 22.276 2.613 -24.701 1.00 97.75 89 VAL A N 1
ATOM 737 C CA . VAL A 1 89 ? 22.225 1.284 -24.080 1.00 97.75 89 VAL A CA 1
ATOM 738 C C . VAL A 1 89 ? 22.743 1.340 -22.643 1.00 97.75 89 VAL A C 1
ATOM 740 O O . VAL A 1 89 ? 22.081 0.814 -21.751 1.00 97.75 89 VAL A O 1
ATOM 743 N N . GLY A 1 90 ? 23.855 2.034 -22.383 1.00 97.75 90 GLY A N 1
ATOM 744 C CA . GLY A 1 90 ? 24.386 2.202 -21.027 1.00 97.75 90 GLY A CA 1
ATOM 745 C C . GLY A 1 90 ? 23.412 2.916 -20.080 1.00 97.75 90 GLY A C 1
ATOM 746 O O . GLY A 1 90 ? 23.224 2.498 -18.937 1.00 97.75 90 GLY A O 1
ATOM 747 N N . VAL A 1 91 ? 22.728 3.962 -20.557 1.00 97.25 91 VAL A N 1
ATOM 748 C CA . VAL A 1 91 ? 21.697 4.668 -19.774 1.00 97.25 91 VAL A CA 1
ATOM 749 C C . VAL A 1 91 ? 20.488 3.771 -19.503 1.00 97.25 91 VAL A C 1
ATOM 751 O O . VAL A 1 91 ? 19.922 3.811 -18.406 1.00 97.25 91 VAL A O 1
ATOM 754 N N . LEU A 1 92 ? 20.059 2.982 -20.489 1.00 97.81 92 LEU A N 1
ATOM 755 C CA . LEU A 1 92 ? 18.943 2.052 -20.328 1.00 97.81 92 LEU A CA 1
ATOM 756 C C . LEU A 1 92 ? 19.281 0.919 -19.358 1.00 97.81 92 LEU A C 1
ATOM 758 O O . LEU A 1 92 ? 18.438 0.585 -18.528 1.00 97.81 92 LEU A O 1
ATOM 762 N N . ASP A 1 93 ? 20.500 0.387 -19.407 1.00 98.06 93 ASP A N 1
ATOM 763 C CA . ASP A 1 93 ? 20.957 -0.667 -18.499 1.00 98.06 93 ASP A CA 1
ATOM 764 C C . ASP A 1 93 ? 21.031 -0.163 -17.048 1.00 98.06 93 ASP A C 1
ATOM 766 O O . ASP A 1 93 ? 20.495 -0.793 -16.135 1.00 98.06 93 ASP A O 1
ATOM 770 N N . ALA A 1 94 ? 21.543 1.056 -16.836 1.00 97.62 94 ALA A N 1
ATOM 771 C CA . ALA A 1 94 ? 21.534 1.699 -15.520 1.00 97.62 94 ALA A CA 1
ATOM 772 C C . ALA A 1 94 ? 20.107 1.881 -14.966 1.00 97.62 94 ALA A C 1
ATOM 774 O O . ALA A 1 94 ? 19.837 1.571 -13.802 1.00 97.62 94 ALA A O 1
ATOM 775 N N . LYS A 1 95 ? 19.162 2.334 -15.805 1.00 97.81 95 LYS A N 1
ATOM 776 C CA . LYS A 1 95 ? 17.742 2.444 -15.421 1.00 97.81 95 LYS A CA 1
ATOM 777 C C . LYS A 1 95 ? 17.134 1.079 -15.118 1.00 97.81 95 LYS A C 1
ATOM 779 O O . LYS A 1 95 ? 16.350 0.955 -14.179 1.00 97.81 95 LYS A O 1
ATOM 784 N N . LEU A 1 96 ? 17.461 0.060 -15.905 1.00 97.75 96 LEU A N 1
ATOM 785 C CA . LEU A 1 96 ? 16.966 -1.297 -15.710 1.00 97.75 96 LEU A CA 1
ATOM 786 C C . LEU A 1 96 ? 17.456 -1.862 -14.373 1.00 97.75 96 LEU A C 1
ATOM 788 O O . LEU A 1 96 ? 16.643 -2.376 -13.605 1.00 97.75 96 LEU A O 1
ATOM 792 N N . GLN A 1 97 ? 18.734 -1.676 -14.045 1.00 97.75 97 GLN A N 1
ATOM 793 C CA . GLN A 1 97 ? 19.304 -2.077 -12.761 1.00 97.75 97 GLN A CA 1
ATOM 794 C C . GLN A 1 97 ? 18.658 -1.325 -11.585 1.00 97.75 97 GLN A C 1
ATOM 796 O O . GLN A 1 97 ? 18.318 -1.932 -10.568 1.00 97.75 97 GLN A O 1
ATOM 801 N N . GLU A 1 98 ? 18.414 -0.018 -11.722 1.00 98.00 98 GLU A N 1
ATOM 802 C CA . GLU A 1 98 ? 17.702 0.768 -10.709 1.00 98.00 98 GLU A CA 1
ATOM 803 C C . GLU A 1 98 ? 16.291 0.213 -10.457 1.00 98.00 98 GLU A C 1
ATOM 805 O O . GLU A 1 98 ? 15.893 -0.002 -9.309 1.00 98.00 98 GLU A O 1
ATOM 810 N N . ARG A 1 99 ? 15.537 -0.079 -11.524 1.00 97.06 99 ARG A N 1
ATOM 811 C CA . ARG A 1 99 ? 14.191 -0.658 -11.408 1.00 97.06 99 ARG A CA 1
ATOM 812 C C . ARG A 1 99 ? 14.214 -2.061 -10.816 1.00 97.06 99 ARG A C 1
ATOM 814 O O . ARG A 1 99 ? 13.364 -2.367 -9.984 1.00 97.06 99 ARG A O 1
ATOM 821 N N . GLN A 1 100 ? 15.186 -2.892 -11.179 1.00 97.19 100 GLN A N 1
ATOM 822 C CA . GLN A 1 100 ? 15.362 -4.210 -10.567 1.00 97.19 100 GLN A CA 1
ATOM 823 C C . GLN A 1 100 ? 15.630 -4.104 -9.062 1.00 97.19 100 GLN A C 1
ATOM 825 O O . GLN A 1 100 ? 15.014 -4.831 -8.284 1.00 97.19 100 GLN A O 1
ATOM 830 N N . ASN A 1 101 ? 16.466 -3.155 -8.635 1.00 97.12 101 ASN A N 1
ATOM 831 C CA . ASN A 1 101 ? 16.717 -2.900 -7.217 1.00 97.12 101 ASN A CA 1
ATOM 832 C C . ASN A 1 101 ? 15.452 -2.426 -6.488 1.00 97.12 101 ASN A C 1
ATOM 834 O O . ASN A 1 101 ? 15.161 -2.903 -5.393 1.00 97.12 101 ASN A O 1
ATOM 838 N N . GLN A 1 102 ? 14.662 -1.537 -7.099 1.00 97.00 102 GLN A N 1
ATOM 839 C CA . GLN A 1 102 ? 13.376 -1.105 -6.536 1.00 97.00 102 GLN A CA 1
ATOM 840 C C . GLN A 1 102 ? 12.412 -2.285 -6.363 1.00 97.00 102 GLN A C 1
ATOM 842 O O . GLN A 1 102 ? 11.802 -2.430 -5.305 1.00 97.00 102 GLN A O 1
ATOM 847 N N . VAL A 1 103 ? 12.311 -3.162 -7.366 1.00 97.12 103 VAL A N 1
ATOM 848 C CA . VAL A 1 103 ? 11.494 -4.382 -7.286 1.00 97.12 103 VAL A CA 1
ATOM 849 C C . VAL A 1 103 ? 12.008 -5.319 -6.194 1.00 97.12 103 VAL A C 1
ATOM 851 O O . VAL A 1 103 ? 11.208 -5.861 -5.437 1.00 97.12 103 VAL A O 1
ATOM 854 N N . TYR A 1 104 ? 13.325 -5.482 -6.060 1.00 96.38 104 TYR A N 1
ATOM 855 C CA . TYR A 1 104 ? 13.920 -6.291 -4.998 1.00 96.38 104 TYR A CA 1
ATOM 856 C C . TYR A 1 104 ? 13.569 -5.756 -3.603 1.00 96.38 104 TYR A C 1
ATOM 858 O O . TYR A 1 104 ? 13.132 -6.523 -2.744 1.00 96.38 104 TYR A O 1
ATOM 866 N N . VAL A 1 105 ? 13.694 -4.443 -3.385 1.00 96.44 105 VAL A N 1
ATOM 867 C CA . VAL A 1 105 ? 13.319 -3.794 -2.119 1.00 96.44 105 VAL A CA 1
ATOM 868 C C . VAL A 1 105 ? 11.826 -3.968 -1.837 1.00 96.44 105 VAL A C 1
ATOM 870 O O . VAL A 1 105 ? 11.456 -4.345 -0.725 1.00 96.44 105 VAL A O 1
ATOM 873 N N . LEU A 1 106 ? 10.969 -3.754 -2.839 1.00 96.81 106 LEU A N 1
ATOM 874 C CA . LEU A 1 106 ? 9.520 -3.919 -2.701 1.00 96.81 106 LEU A CA 1
ATOM 875 C C . LEU A 1 106 ? 9.127 -5.362 -2.381 1.00 96.81 106 LEU A C 1
ATOM 877 O O . LEU A 1 106 ? 8.299 -5.581 -1.500 1.00 96.81 106 LEU A O 1
ATOM 881 N N . ASN A 1 107 ? 9.736 -6.344 -3.045 1.00 96.38 107 ASN A N 1
ATOM 882 C CA . ASN A 1 107 ? 9.503 -7.755 -2.748 1.00 96.38 107 ASN A CA 1
ATOM 883 C C . ASN A 1 107 ? 9.985 -8.109 -1.340 1.00 96.38 107 ASN A C 1
ATOM 885 O O . ASN A 1 107 ? 9.272 -8.776 -0.599 1.00 96.38 107 ASN A O 1
ATOM 889 N N . ASN A 1 108 ? 11.153 -7.610 -0.924 1.00 96.38 108 ASN A N 1
ATOM 890 C CA . ASN A 1 108 ? 11.650 -7.830 0.431 1.00 96.38 108 ASN A CA 1
ATOM 891 C C . ASN A 1 108 ? 10.701 -7.242 1.489 1.00 96.38 108 ASN A C 1
ATOM 893 O O . ASN A 1 108 ? 10.416 -7.899 2.490 1.00 96.38 108 ASN A O 1
ATOM 897 N N . TYR A 1 109 ? 10.168 -6.041 1.251 1.00 96.25 109 TYR A N 1
ATOM 898 C CA . TYR A 1 109 ? 9.153 -5.452 2.121 1.00 96.25 109 TYR A CA 1
ATOM 899 C C . TYR A 1 109 ? 7.880 -6.302 2.147 1.00 96.25 109 TYR A C 1
ATOM 901 O O . TYR A 1 109 ? 7.413 -6.668 3.221 1.00 96.25 109 TYR A O 1
ATOM 909 N N . LYS A 1 110 ? 7.341 -6.656 0.976 1.00 95.25 110 LYS A N 1
ATOM 910 C CA . LYS A 1 110 ? 6.097 -7.421 0.845 1.00 95.25 110 LYS A CA 1
ATOM 911 C C . LYS A 1 110 ? 6.176 -8.796 1.512 1.00 95.25 110 LYS A C 1
ATOM 913 O O . LYS A 1 110 ? 5.226 -9.184 2.184 1.00 95.25 110 LYS A O 1
ATOM 918 N N . ASP A 1 111 ? 7.276 -9.518 1.323 1.00 94.62 111 ASP A N 1
ATOM 919 C CA . ASP A 1 111 ? 7.369 -10.921 1.729 1.00 94.62 111 ASP A CA 1
ATOM 920 C C . ASP A 1 111 ? 7.936 -11.093 3.146 1.00 94.62 111 ASP A C 1
ATOM 922 O O . ASP A 1 111 ? 7.647 -12.097 3.795 1.00 94.62 111 ASP A O 1
ATOM 926 N N . LYS A 1 112 ? 8.730 -10.134 3.651 1.00 93.62 112 LYS A N 1
ATOM 927 C CA . LYS A 1 112 ? 9.369 -10.245 4.976 1.00 93.62 112 LYS A CA 1
ATOM 928 C C . LYS A 1 112 ? 8.862 -9.224 5.980 1.00 93.62 112 LYS A C 1
ATOM 930 O O . LYS A 1 112 ? 8.447 -9.599 7.070 1.00 93.62 112 LYS A O 1
ATOM 935 N N . GLU A 1 113 ? 8.907 -7.937 5.648 1.00 94.31 113 GLU A N 1
ATOM 936 C CA . GLU A 1 113 ? 8.624 -6.886 6.635 1.00 94.31 113 GLU A CA 1
ATOM 937 C C . GLU A 1 113 ? 7.129 -6.679 6.865 1.00 94.31 113 GLU A C 1
ATOM 939 O O . GLU A 1 113 ? 6.687 -6.532 8.005 1.00 94.31 113 GLU A O 1
ATOM 944 N N . TYR A 1 114 ? 6.346 -6.666 5.790 1.00 96.62 114 TYR A N 1
ATOM 945 C CA . TYR A 1 114 ? 4.914 -6.421 5.840 1.00 96.62 114 TYR A CA 1
ATOM 946 C C . TYR A 1 114 ? 4.166 -7.489 6.650 1.00 96.62 114 TYR A C 1
ATOM 948 O O . TYR A 1 114 ? 3.402 -7.094 7.528 1.00 96.62 114 TYR A O 1
ATOM 956 N N . PRO A 1 115 ? 4.405 -8.806 6.475 1.00 96.88 115 PRO A N 1
ATOM 957 C CA . PRO A 1 115 ? 3.713 -9.824 7.261 1.00 96.88 115 PRO A CA 1
ATOM 958 C C . PRO A 1 115 ? 4.028 -9.714 8.754 1.00 96.88 115 PRO A C 1
ATOM 960 O O . PRO A 1 115 ? 3.126 -9.813 9.576 1.00 96.88 115 PRO A O 1
ATOM 963 N N . VAL A 1 116 ? 5.283 -9.424 9.114 1.00 96.31 116 VAL A N 1
ATOM 964 C CA . VAL A 1 116 ? 5.682 -9.218 10.516 1.00 96.31 116 VAL A CA 1
ATOM 965 C C . VAL A 1 116 ? 4.975 -7.998 11.109 1.00 96.31 116 VAL A C 1
ATOM 967 O O . VAL A 1 116 ? 4.438 -8.069 12.212 1.00 96.31 116 VAL A O 1
ATOM 970 N N . LYS A 1 117 ? 4.921 -6.883 10.370 1.00 96.12 117 LYS A N 1
ATOM 971 C CA . LYS A 1 117 ? 4.186 -5.683 10.800 1.00 96.12 117 LYS A CA 1
ATOM 972 C C . LYS A 1 117 ? 2.684 -5.948 10.914 1.00 96.12 117 LYS A C 1
ATOM 974 O O . LYS A 1 117 ? 2.073 -5.482 11.866 1.00 96.12 117 LYS A O 1
ATOM 979 N N . ALA A 1 118 ? 2.100 -6.701 9.985 1.00 97.12 118 ALA A N 1
ATOM 980 C CA . ALA A 1 118 ? 0.685 -7.056 10.006 1.00 97.12 118 ALA A CA 1
ATOM 981 C C . ALA A 1 118 ? 0.335 -7.937 11.214 1.00 97.12 118 ALA A C 1
ATOM 983 O O . ALA A 1 118 ? -0.652 -7.663 11.892 1.00 97.12 118 ALA A O 1
ATOM 984 N N . ILE A 1 119 ? 1.174 -8.929 11.534 1.00 96.62 119 ILE A N 1
ATOM 985 C CA . ILE A 1 119 ? 1.032 -9.736 12.755 1.00 96.62 119 ILE A CA 1
ATOM 986 C C . ILE A 1 119 ? 1.118 -8.835 13.986 1.00 96.62 119 ILE A C 1
ATOM 988 O O . ILE A 1 119 ? 0.242 -8.902 14.840 1.00 96.62 119 ILE A O 1
ATOM 992 N N . ARG A 1 120 ? 2.103 -7.928 14.042 1.00 97.50 120 ARG A N 1
ATOM 993 C CA . ARG A 1 120 ? 2.244 -6.998 15.169 1.00 97.50 120 ARG A CA 1
ATOM 994 C C . ARG A 1 120 ? 1.026 -6.090 15.345 1.00 97.50 120 ARG A C 1
ATOM 996 O O . ARG A 1 120 ? 0.640 -5.807 16.472 1.00 97.50 120 ARG A O 1
ATOM 1003 N N . ILE A 1 121 ? 0.425 -5.627 14.250 1.00 97.44 121 ILE A N 1
ATOM 1004 C CA . ILE A 1 121 ? -0.826 -4.859 14.294 1.00 97.44 121 ILE A CA 1
ATOM 1005 C C . ILE A 1 121 ? -1.961 -5.731 14.842 1.00 97.44 121 ILE A C 1
ATOM 1007 O O . ILE A 1 121 ? -2.710 -5.266 15.691 1.00 97.44 121 ILE A O 1
ATOM 1011 N N . GLY A 1 122 ? -2.061 -6.988 14.402 1.00 97.94 122 GLY A N 1
ATOM 1012 C CA . GLY A 1 122 ? -3.038 -7.942 14.929 1.00 97.94 122 GLY A CA 1
ATOM 1013 C C . GLY A 1 122 ? -2.885 -8.178 16.433 1.00 97.94 122 GLY A C 1
ATOM 1014 O O . GLY A 1 122 ? -3.870 -8.106 17.155 1.00 97.94 122 GLY A O 1
ATOM 1015 N N . GLU A 1 123 ? -1.656 -8.379 16.913 1.00 97.94 123 GLU A N 1
ATOM 1016 C CA . GLU A 1 123 ? -1.354 -8.512 18.347 1.00 97.94 123 GLU A CA 1
ATOM 1017 C C . GLU A 1 123 ? -1.810 -7.280 19.139 1.00 97.94 123 GLU A C 1
ATOM 1019 O O . GLU A 1 123 ? -2.489 -7.416 20.152 1.00 97.94 123 GLU A O 1
ATOM 1024 N N . LEU A 1 124 ? -1.484 -6.078 18.655 1.00 98.19 124 LEU A N 1
ATOM 1025 C CA . LEU A 1 124 ? -1.875 -4.830 19.315 1.00 98.19 124 LEU A CA 1
ATOM 1026 C C . LEU A 1 124 ? -3.395 -4.642 19.349 1.00 98.19 124 LEU A C 1
ATOM 1028 O O . LEU A 1 124 ? -3.917 -4.157 20.344 1.00 98.19 124 LEU A O 1
ATOM 1032 N N . LEU A 1 125 ? -4.113 -5.035 18.293 1.00 97.88 125 LEU A N 1
ATOM 1033 C CA . LEU A 1 125 ? -5.578 -5.007 18.294 1.00 97.88 125 LEU A CA 1
ATOM 1034 C C . LEU A 1 125 ? -6.147 -5.962 19.346 1.00 97.88 125 LEU A C 1
ATOM 1036 O O . LEU A 1 125 ? -7.000 -5.559 20.125 1.00 97.88 125 LEU A O 1
ATOM 1040 N N . THR A 1 126 ? -5.616 -7.184 19.440 1.00 97.75 126 THR A N 1
ATOM 1041 C CA . THR A 1 126 ? -6.063 -8.126 20.478 1.00 97.75 126 THR A CA 1
ATOM 1042 C C . THR A 1 126 ? -5.738 -7.652 21.893 1.00 97.75 126 THR A C 1
ATOM 1044 O O . THR A 1 126 ? -6.493 -7.942 22.814 1.00 97.75 126 THR A O 1
ATOM 1047 N N . GLU A 1 127 ? -4.630 -6.930 22.082 1.00 98.25 127 GLU A N 1
ATOM 1048 C CA . GLU A 1 127 ? -4.270 -6.325 23.368 1.00 98.25 127 GLU A CA 1
ATOM 1049 C C . GLU A 1 127 ? -5.245 -5.199 23.738 1.00 98.25 127 GLU A C 1
ATOM 1051 O O . GLU A 1 127 ? -5.686 -5.130 24.881 1.00 98.25 127 GLU A O 1
ATOM 1056 N N . ILE A 1 128 ? -5.639 -4.365 22.769 1.00 98.06 128 ILE A N 1
ATOM 1057 C CA . ILE A 1 128 ? -6.660 -3.327 22.968 1.00 98.06 128 ILE A CA 1
ATOM 1058 C C . ILE A 1 128 ? -7.992 -3.958 23.382 1.00 98.06 128 ILE A C 1
ATOM 1060 O O . ILE A 1 128 ? -8.545 -3.549 24.399 1.00 98.06 128 ILE A O 1
ATOM 1064 N N . ASP A 1 129 ? -8.458 -4.981 22.662 1.00 97.81 129 ASP A N 1
ATOM 1065 C CA . ASP A 1 129 ? -9.724 -5.659 22.972 1.00 97.81 129 ASP A CA 1
ATOM 1066 C C . ASP A 1 129 ? -9.701 -6.290 24.380 1.00 97.81 129 ASP A C 1
ATOM 1068 O O . ASP A 1 129 ? -10.691 -6.261 25.108 1.00 97.81 129 ASP A O 1
ATOM 1072 N N . GLN A 1 130 ? -8.557 -6.852 24.792 1.00 97.75 130 GLN A N 1
ATOM 1073 C CA . GLN A 1 130 ? -8.387 -7.412 26.138 1.00 97.75 130 GLN A CA 1
ATOM 1074 C C . GLN A 1 130 ? -8.436 -6.336 27.223 1.00 97.75 130 GLN A C 1
ATOM 1076 O O . GLN A 1 130 ? -9.036 -6.558 28.273 1.00 97.75 130 GLN A O 1
ATOM 1081 N N . VAL A 1 131 ? -7.800 -5.187 26.985 1.00 98.00 131 VAL A N 1
ATOM 1082 C CA . VAL A 1 131 ? -7.812 -4.060 27.924 1.00 98.00 131 VAL A CA 1
ATOM 1083 C C . VAL A 1 131 ? -9.204 -3.439 28.018 1.00 98.00 131 VAL A C 1
ATOM 1085 O O . VAL A 1 131 ? -9.626 -3.096 29.116 1.00 98.00 131 VAL A O 1
ATOM 1088 N N . GLU A 1 132 ? -9.928 -3.323 26.905 1.00 98.00 132 GLU A N 1
ATOM 1089 C CA . GLU A 1 132 ? -11.313 -2.841 26.892 1.00 98.00 132 GLU A CA 1
ATOM 1090 C C . GLU A 1 132 ? -12.219 -3.755 27.723 1.00 98.00 132 GLU A C 1
ATOM 1092 O O . GLU A 1 132 ? -12.915 -3.277 28.615 1.00 98.00 132 GLU A O 1
ATOM 1097 N N . LEU A 1 133 ? -12.115 -5.074 27.526 1.00 97.56 133 LEU A N 1
ATOM 1098 C CA . LEU A 1 133 ? -12.888 -6.047 28.297 1.00 97.56 133 LEU A CA 1
ATOM 1099 C C . LEU A 1 133 ? -12.541 -6.020 29.794 1.00 97.56 133 LEU A C 1
ATOM 1101 O O . LEU A 1 133 ? -13.437 -6.051 30.632 1.00 97.56 133 LEU A O 1
ATOM 1105 N N . ALA A 1 134 ? -11.255 -5.910 30.140 1.00 97.69 134 ALA A N 1
ATOM 1106 C CA . ALA A 1 134 ? -10.831 -5.778 31.533 1.00 97.69 134 ALA A CA 1
ATOM 1107 C C . ALA A 1 134 ? -11.344 -4.477 32.173 1.00 97.69 134 ALA A C 1
ATOM 1109 O O . ALA A 1 134 ? -11.759 -4.477 33.329 1.00 97.69 134 ALA A O 1
ATOM 1110 N N . ASN A 1 135 ? -11.343 -3.374 31.423 1.00 97.88 135 ASN A N 1
ATOM 1111 C CA . ASN A 1 135 ? -11.854 -2.092 31.894 1.00 97.88 135 ASN A CA 1
ATOM 1112 C C . ASN A 1 135 ? -13.377 -2.121 32.106 1.00 97.88 135 ASN A C 1
ATOM 1114 O O . ASN A 1 135 ? -13.863 -1.532 33.069 1.00 97.88 135 ASN A O 1
ATOM 1118 N N . ASP A 1 136 ? -14.124 -2.810 31.244 1.00 97.69 136 ASP A N 1
ATOM 1119 C CA . ASP A 1 136 ? -15.563 -3.009 31.431 1.00 97.69 136 ASP A CA 1
ATOM 1120 C C . ASP A 1 136 ? -15.850 -3.828 32.697 1.00 97.69 136 ASP A C 1
ATOM 1122 O O . ASP A 1 136 ? -16.703 -3.442 33.497 1.00 97.69 136 ASP A O 1
ATOM 1126 N N . ASP A 1 137 ? -15.102 -4.911 32.930 1.00 97.62 137 ASP A N 1
ATOM 1127 C CA . ASP A 1 137 ? -15.216 -5.710 34.156 1.00 97.62 137 ASP A CA 1
ATOM 1128 C C . ASP A 1 137 ? -14.920 -4.865 35.413 1.00 97.62 137 ASP A C 1
ATOM 1130 O O . ASP A 1 137 ? -15.697 -4.878 36.373 1.00 97.62 137 ASP A O 1
ATOM 1134 N N . GLU A 1 138 ? -13.844 -4.068 35.393 1.00 97.69 138 GLU A N 1
ATOM 1135 C CA . GLU A 1 138 ? -13.507 -3.135 36.479 1.00 97.69 138 GLU A CA 1
ATOM 1136 C C . GLU A 1 138 ? -14.602 -2.079 36.698 1.00 97.69 138 GLU A C 1
ATOM 1138 O O . GLU A 1 138 ? -14.907 -1.728 37.842 1.00 97.69 138 GLU A O 1
ATOM 1143 N N . TYR A 1 139 ? -15.225 -1.591 35.622 1.00 98.00 139 TYR A N 1
ATOM 1144 C CA . TYR A 1 139 ? -16.328 -0.638 35.700 1.00 98.00 139 TYR A CA 1
ATOM 1145 C C . TYR A 1 139 ? -17.554 -1.248 36.389 1.00 98.00 139 TYR A C 1
ATOM 1147 O O . TYR A 1 139 ? -18.106 -0.632 37.305 1.00 98.00 139 TYR A O 1
ATOM 1155 N N . TYR A 1 140 ? -17.950 -2.468 36.012 1.00 97.44 140 TYR A N 1
ATOM 1156 C CA . TYR A 1 140 ? -19.073 -3.167 36.646 1.00 97.44 140 TYR A CA 1
ATOM 1157 C C . TYR A 1 140 ? -18.818 -3.471 38.124 1.00 97.44 140 TYR A C 1
ATOM 1159 O O . TYR A 1 140 ? -19.735 -3.386 38.949 1.00 97.44 140 TYR A O 1
ATOM 1167 N N . ASP A 1 141 ? -17.589 -3.837 38.482 1.00 97.44 141 ASP A N 1
ATOM 1168 C CA . ASP A 1 141 ? -17.227 -4.064 39.878 1.00 97.44 141 ASP A CA 1
ATOM 1169 C C . ASP A 1 141 ? -17.233 -2.755 40.681 1.00 97.44 141 ASP A C 1
ATOM 1171 O O . ASP A 1 141 ? -17.733 -2.732 41.809 1.00 97.44 141 ASP A O 1
ATOM 1175 N N . LEU A 1 142 ? -16.763 -1.648 40.098 1.00 97.75 142 LEU A N 1
ATOM 1176 C CA . LEU A 1 142 ? -16.828 -0.333 40.733 1.00 97.75 142 LEU A CA 1
ATOM 1177 C C . LEU A 1 142 ? -18.275 0.128 40.946 1.00 97.75 142 LEU A C 1
ATOM 1179 O O . LEU A 1 142 ? -18.604 0.604 42.033 1.00 97.75 142 LEU A O 1
ATOM 1183 N N . GLU A 1 143 ? -19.142 -0.028 39.944 1.00 97.56 143 GLU A N 1
ATOM 1184 C CA . GLU A 1 143 ? -20.563 0.321 40.045 1.00 97.56 143 GLU A CA 1
ATOM 1185 C C . GLU A 1 143 ? -21.245 -0.471 41.169 1.00 97.56 143 GLU A C 1
ATOM 1187 O O . GLU A 1 143 ? -21.946 0.106 42.001 1.00 97.56 143 GLU A O 1
ATOM 1192 N N . ARG A 1 144 ? -20.932 -1.767 41.293 1.00 97.56 144 ARG A N 1
ATOM 1193 C CA . ARG A 1 144 ? -21.426 -2.603 42.395 1.00 97.56 144 ARG A CA 1
ATOM 1194 C C . ARG A 1 144 ? -20.967 -2.102 43.762 1.00 97.56 144 ARG A C 1
ATOM 1196 O O . ARG A 1 144 ? -21.773 -2.036 44.685 1.00 97.56 144 ARG A O 1
ATOM 1203 N N . VAL A 1 145 ? -19.691 -1.735 43.900 1.00 97.81 145 VAL A N 1
ATOM 1204 C CA . VAL A 1 145 ? -19.158 -1.182 45.158 1.00 97.81 145 VAL A CA 1
ATOM 1205 C C . VAL A 1 145 ? -19.846 0.137 45.510 1.00 97.81 145 VAL A C 1
ATOM 1207 O O . VAL A 1 145 ? -20.173 0.363 46.675 1.00 97.81 145 VAL A O 1
ATOM 1210 N N . ILE A 1 146 ? -20.092 0.998 44.519 1.00 97.00 146 ILE A N 1
ATOM 1211 C CA . ILE A 1 146 ? -20.821 2.256 44.716 1.00 97.00 146 ILE A CA 1
ATOM 1212 C C . ILE A 1 146 ? -22.240 1.972 45.217 1.00 97.00 146 ILE A C 1
ATOM 1214 O O . ILE A 1 146 ? -22.655 2.563 46.214 1.00 97.00 146 ILE A O 1
ATOM 1218 N N . ASP A 1 147 ? -22.965 1.058 44.576 1.00 97.81 147 ASP A N 1
ATOM 1219 C CA . ASP A 1 147 ? -24.327 0.694 44.970 1.00 97.81 147 ASP A CA 1
ATOM 1220 C C . ASP A 1 147 ? -24.389 0.087 46.377 1.00 97.81 147 ASP A C 1
ATOM 1222 O O . ASP A 1 147 ? -25.269 0.441 47.172 1.00 97.81 147 ASP A O 1
ATOM 1226 N N . ASP A 1 148 ? -23.440 -0.786 46.716 1.00 97.50 148 ASP A N 1
ATOM 1227 C CA . ASP A 1 148 ? -23.344 -1.401 48.038 1.00 97.50 148 ASP A CA 1
ATOM 1228 C C . ASP A 1 148 ? -23.067 -0.353 49.130 1.00 97.50 148 ASP A C 1
ATOM 1230 O O . ASP A 1 148 ? -23.739 -0.345 50.170 1.00 97.50 148 ASP A O 1
ATOM 1234 N N . GLU A 1 149 ? -22.137 0.579 48.896 1.00 97.38 149 GLU A N 1
ATOM 1235 C CA . GLU A 1 149 ? -21.854 1.670 49.837 1.00 97.38 149 GLU A CA 1
ATOM 1236 C C . GLU A 1 149 ? -23.022 2.665 49.933 1.00 97.38 149 GLU A C 1
ATOM 1238 O O . GLU A 1 149 ? -23.371 3.095 51.034 1.00 97.38 149 GLU A O 1
ATOM 1243 N N . LEU A 1 150 ? -23.708 2.980 48.828 1.00 97.50 150 LEU A N 1
ATOM 1244 C CA . LEU A 1 150 ? -24.920 3.808 48.852 1.00 97.50 150 LEU A CA 1
ATOM 1245 C C . LEU A 1 150 ? -26.042 3.147 49.659 1.00 97.50 150 LEU A C 1
ATOM 1247 O O . LEU A 1 150 ? -26.695 3.809 50.474 1.00 97.50 150 LEU A O 1
ATOM 1251 N N . GLN A 1 151 ? -26.260 1.841 49.482 1.00 97.19 151 GLN A N 1
ATOM 1252 C CA . GLN A 1 151 ? -27.230 1.099 50.286 1.00 97.19 151 GLN A CA 1
ATOM 1253 C C . GLN A 1 151 ? -26.847 1.089 51.762 1.00 97.19 151 GLN A C 1
ATOM 1255 O O . GLN A 1 151 ? -27.718 1.266 52.619 1.00 97.19 151 GLN A O 1
ATOM 1260 N N . LYS A 1 152 ? -25.568 0.882 52.075 1.00 97.31 152 LYS A N 1
ATOM 1261 C CA . LYS A 1 152 ? -25.068 0.888 53.448 1.00 97.31 152 LYS A CA 1
ATOM 1262 C C . LYS A 1 152 ? -25.273 2.251 54.108 1.00 97.31 152 LYS A C 1
ATOM 1264 O O . LYS A 1 152 ? -25.909 2.302 55.158 1.00 97.31 152 LYS A O 1
ATOM 1269 N N . LEU A 1 153 ? -24.869 3.341 53.455 1.00 96.81 153 LEU A N 1
ATOM 1270 C CA . LEU A 1 153 ? -25.091 4.709 53.937 1.00 96.81 153 LEU A CA 1
ATOM 1271 C C . LEU A 1 153 ? -26.581 5.026 54.109 1.00 96.81 153 LEU A C 1
ATOM 1273 O O . LEU A 1 153 ? -26.974 5.649 55.093 1.00 96.81 153 LEU A O 1
ATOM 1277 N N . SER A 1 154 ? -27.439 4.571 53.191 1.00 96.25 154 SER A N 1
ATOM 1278 C CA . SER A 1 154 ? -28.891 4.741 53.319 1.00 96.25 154 SER A CA 1
ATOM 1279 C C . SER A 1 154 ? -29.453 3.991 54.531 1.00 96.25 154 SER A C 1
ATOM 1281 O O . SER A 1 154 ? -30.279 4.531 55.271 1.00 96.25 154 SER A O 1
ATOM 1283 N N . ARG A 1 155 ? -28.997 2.755 54.775 1.00 95.94 155 ARG A N 1
ATOM 1284 C CA . ARG A 1 155 ? -29.396 1.962 55.949 1.00 95.94 155 ARG A CA 1
ATOM 1285 C C . ARG A 1 155 ? -28.922 2.612 57.244 1.00 95.94 155 ARG A C 1
ATOM 1287 O O . ARG A 1 155 ? -29.733 2.749 58.155 1.00 95.94 155 ARG A O 1
ATOM 1294 N N . GLU A 1 156 ? -27.663 3.035 57.307 1.00 96.44 156 GLU A N 1
ATOM 1295 C CA . GLU A 1 156 ? -27.088 3.737 58.461 1.00 96.44 156 GLU A CA 1
ATOM 1296 C C . GLU A 1 156 ? -27.844 5.045 58.737 1.00 96.44 156 GLU A C 1
ATOM 1298 O O . GLU A 1 156 ? -28.317 5.257 59.852 1.00 96.44 156 GLU A O 1
ATOM 1303 N N . GLY A 1 157 ? -28.089 5.864 57.709 1.00 95.56 157 GLY A N 1
ATOM 1304 C CA . GLY A 1 157 ? -28.855 7.105 57.839 1.00 95.56 157 GLY A CA 1
ATOM 1305 C C . GLY A 1 157 ? -30.304 6.882 58.288 1.00 95.56 157 GLY A C 1
ATOM 1306 O O . GLY A 1 157 ? -30.815 7.623 59.128 1.00 95.56 157 GLY A O 1
ATOM 1307 N N . ASN A 1 158 ? -30.970 5.836 57.788 1.00 95.50 158 ASN A N 1
ATOM 1308 C CA . ASN A 1 158 ? -32.312 5.467 58.245 1.00 95.50 158 ASN A CA 1
ATOM 1309 C C . ASN A 1 158 ? -32.306 5.007 59.708 1.00 95.50 158 ASN A C 1
ATOM 1311 O O . ASN A 1 158 ? -33.179 5.425 60.468 1.00 95.50 158 ASN A O 1
ATOM 1315 N N . GLN A 1 159 ? -31.325 4.192 60.110 1.00 95.62 159 GLN A N 1
ATOM 1316 C CA . GLN A 1 159 ? -31.172 3.727 61.491 1.00 95.62 159 GLN A CA 1
ATOM 1317 C C . GLN A 1 159 ? -30.907 4.885 62.458 1.00 95.62 159 GLN A C 1
ATOM 1319 O O . GLN A 1 159 ? -31.568 4.981 63.497 1.00 95.62 159 GLN A O 1
ATOM 1324 N N . GLU A 1 160 ? -29.998 5.799 62.109 1.00 95.25 160 GLU A N 1
ATOM 1325 C CA . GLU A 1 160 ? -29.752 7.012 62.890 1.00 95.25 160 GLU A CA 1
ATOM 1326 C C . GLU A 1 160 ? -31.013 7.871 62.982 1.00 95.25 160 GLU A C 1
ATOM 1328 O O . GLU A 1 160 ? -31.392 8.299 64.073 1.00 95.25 160 GLU A O 1
ATOM 1333 N N . GLN A 1 161 ? -31.730 8.069 61.871 1.00 94.25 161 GLN A N 1
ATOM 1334 C CA . GLN A 1 161 ? -32.967 8.843 61.876 1.00 94.25 161 GLN A CA 1
ATOM 1335 C C . GLN A 1 161 ? -34.042 8.200 62.766 1.00 94.25 161 GLN A C 1
ATOM 1337 O O . GLN A 1 161 ? -34.725 8.917 63.501 1.00 94.25 161 GLN A O 1
ATOM 1342 N N . THR A 1 162 ? -34.208 6.873 62.727 1.00 94.12 162 THR A N 1
ATOM 1343 C CA . THR A 1 162 ? -35.135 6.164 63.623 1.00 94.12 162 THR A CA 1
ATOM 1344 C C . THR A 1 162 ? -34.706 6.276 65.079 1.00 94.12 162 THR A C 1
ATOM 1346 O O . THR A 1 162 ? -35.540 6.604 65.916 1.00 94.12 162 THR A O 1
ATOM 1349 N N . SER A 1 163 ? -33.413 6.130 65.375 1.00 95.50 163 SER A N 1
ATOM 1350 C CA . SER A 1 163 ? -32.866 6.263 66.730 1.00 95.50 163 SER A CA 1
ATOM 1351 C C . SER A 1 163 ? -33.087 7.670 67.300 1.00 95.50 163 SER A C 1
ATOM 1353 O O . SER A 1 163 ? -33.560 7.832 68.427 1.00 95.50 163 SER A O 1
ATOM 1355 N N . ILE A 1 164 ? -32.848 8.713 66.497 1.00 94.00 164 ILE A N 1
ATOM 1356 C CA . ILE A 1 164 ? -33.115 10.107 66.878 1.00 94.00 164 ILE A CA 1
ATOM 1357 C C . ILE A 1 164 ? -34.614 10.324 67.114 1.00 94.00 164 ILE A C 1
ATOM 1359 O O . ILE A 1 164 ? -34.988 10.936 68.116 1.00 94.00 164 ILE A O 1
ATOM 1363 N N . LYS A 1 165 ? -35.480 9.816 66.225 1.00 93.88 165 LYS A N 1
ATOM 1364 C CA . LYS A 1 165 ? -36.942 9.905 66.377 1.00 93.88 165 LYS A CA 1
ATOM 1365 C C . LYS A 1 165 ? -37.412 9.213 67.653 1.00 93.88 165 LYS A C 1
ATOM 1367 O O . LYS A 1 165 ? -38.177 9.810 68.402 1.00 93.88 165 LYS A O 1
ATOM 1372 N N . GLU A 1 166 ? -36.947 7.997 67.923 1.00 93.12 166 GLU A N 1
ATOM 1373 C CA . GLU A 1 166 ? -37.278 7.242 69.134 1.00 93.12 166 GLU A CA 1
ATOM 1374 C C . GLU A 1 166 ? -36.791 7.956 70.394 1.00 93.12 166 GLU A C 1
ATOM 1376 O O . GLU A 1 166 ? -37.556 8.112 71.343 1.00 93.12 166 GLU A O 1
ATOM 1381 N N . SER A 1 167 ? -35.554 8.456 70.402 1.00 92.88 167 SER A N 1
ATOM 1382 C CA . SER A 1 167 ? -35.003 9.233 71.517 1.00 92.88 167 SER A CA 1
ATOM 1383 C C . SER A 1 167 ? -35.809 10.512 71.779 1.00 92.88 167 SER A C 1
ATOM 1385 O O . SER A 1 167 ? -36.194 10.790 72.919 1.00 92.88 167 SER A O 1
ATOM 1387 N N . ALA A 1 168 ? -36.152 11.260 70.724 1.00 92.56 168 ALA A N 1
ATOM 1388 C CA . ALA A 1 168 ? -36.984 12.456 70.825 1.00 92.56 168 ALA A CA 1
ATOM 1389 C C . ALA A 1 168 ? -38.399 12.130 71.332 1.00 92.56 168 ALA A C 1
ATOM 1391 O O . ALA A 1 168 ? -38.900 12.804 72.234 1.00 92.56 168 ALA A O 1
ATOM 1392 N N . LEU A 1 169 ? -39.024 11.073 70.805 1.00 89.25 169 LEU A N 1
ATOM 1393 C CA . LEU A 1 169 ? -40.361 10.632 71.201 1.00 89.25 169 LEU A CA 1
ATOM 1394 C C . LEU A 1 169 ? -40.366 10.164 72.658 1.00 89.25 169 LEU A C 1
ATOM 1396 O O . LEU A 1 169 ? -41.223 10.592 73.424 1.00 89.25 169 LEU A O 1
ATOM 1400 N N . ASN A 1 170 ? -39.367 9.385 73.076 1.00 87.88 170 ASN A N 1
ATOM 1401 C CA . ASN A 1 170 ? -39.190 8.966 74.465 1.00 87.88 170 ASN A CA 1
ATOM 1402 C C . ASN A 1 170 ? -38.973 10.160 75.401 1.00 87.88 170 ASN A C 1
ATOM 1404 O O . ASN A 1 170 ? -39.544 10.186 76.487 1.00 87.88 170 ASN A O 1
ATOM 1408 N N . SER A 1 171 ? -38.203 11.171 74.989 1.00 88.19 171 SER A N 1
ATOM 1409 C CA . SER A 1 171 ? -38.024 12.403 75.767 1.00 88.19 171 SER A CA 1
ATOM 1410 C C . SER A 1 171 ? -39.350 13.147 75.969 1.00 88.19 171 SER A C 1
ATOM 1412 O O . SER A 1 171 ? -39.714 13.458 77.105 1.00 88.19 171 SER A O 1
ATOM 1414 N N . VAL A 1 172 ? -40.126 13.351 74.898 1.00 85.44 172 VAL A N 1
ATOM 1415 C CA . VAL A 1 172 ? -41.455 13.988 74.963 1.00 85.44 172 VAL A CA 1
ATOM 1416 C C . VAL A 1 172 ? -42.422 13.163 75.813 1.00 85.44 172 VAL A C 1
ATOM 1418 O O . VAL A 1 172 ? -43.111 13.698 76.682 1.00 85.44 172 VAL A O 1
ATOM 1421 N N . LEU A 1 173 ? -42.450 11.846 75.611 1.00 83.38 173 LEU A N 1
ATOM 1422 C CA . LEU A 1 173 ? -43.318 10.936 76.348 1.00 83.38 173 LEU A CA 1
ATOM 1423 C C . LEU A 1 173 ? -42.936 10.929 77.834 1.00 83.38 173 LEU A C 1
ATOM 1425 O O . LEU A 1 173 ? -43.817 10.964 78.685 1.00 83.38 173 LEU A O 1
ATOM 1429 N N . ASN A 1 174 ? -41.651 10.972 78.189 1.00 83.44 174 ASN A N 1
ATOM 1430 C CA . ASN A 1 174 ? -41.197 11.072 79.580 1.00 83.44 174 ASN A CA 1
ATOM 1431 C C . ASN A 1 174 ? -41.600 12.389 80.259 1.00 83.44 174 ASN A C 1
ATOM 1433 O O . ASN A 1 174 ? -41.890 12.375 81.452 1.00 83.44 174 ASN A O 1
ATOM 1437 N N . GLN A 1 175 ? -41.686 13.492 79.514 1.00 84.75 175 GLN A N 1
ATOM 1438 C CA . GLN A 1 175 ? -42.168 14.784 80.023 1.00 84.75 175 GLN A CA 1
ATOM 1439 C C . GLN A 1 175 ? -43.700 14.843 80.179 1.00 84.75 175 GLN A C 1
ATOM 1441 O O . GLN A 1 175 ? -44.224 15.706 80.883 1.00 84.75 175 GLN A O 1
ATOM 1446 N N . MET A 1 176 ? -44.437 13.934 79.538 1.00 81.50 176 MET A N 1
ATOM 1447 C CA . MET A 1 176 ? -45.898 13.898 79.565 1.00 81.50 176 MET A CA 1
ATOM 1448 C C . MET A 1 176 ? -46.427 13.394 80.917 1.00 81.50 176 MET A C 1
ATOM 1450 O O . MET A 1 176 ? -45.956 12.387 81.453 1.00 81.50 176 MET A O 1
ATOM 1454 N N . HIS A 1 177 ? -47.457 14.057 81.452 1.00 85.81 177 HIS A N 1
ATOM 1455 C CA . HIS A 1 177 ? -48.055 13.688 82.737 1.00 85.81 177 HIS A CA 1
ATOM 1456 C C . HIS A 1 177 ? -48.610 12.243 82.713 1.00 85.81 177 HIS A C 1
ATOM 1458 O O . HIS A 1 177 ? -49.309 11.886 81.759 1.00 85.81 177 HIS A O 1
ATOM 1464 N N . PRO A 1 178 ? -48.383 11.414 83.755 1.00 84.50 178 PRO A N 1
ATOM 1465 C CA . PRO A 1 178 ? -48.811 10.010 83.783 1.00 84.50 178 PRO A CA 1
ATOM 1466 C C . PRO A 1 178 ? -50.303 9.793 83.494 1.00 84.50 178 PRO A C 1
ATOM 1468 O O . PRO A 1 178 ? -50.659 8.874 82.762 1.00 84.50 178 PRO A O 1
ATOM 1471 N N . SER A 1 179 ? -51.179 10.675 83.989 1.00 85.06 179 SER A N 1
ATOM 1472 C CA . SER A 1 179 ? -52.626 10.587 83.730 1.00 85.06 179 SER A CA 1
ATOM 1473 C C . SER A 1 179 ? -52.986 10.719 82.250 1.00 85.06 179 SER A C 1
ATOM 1475 O O . SER A 1 179 ? -53.954 10.115 81.801 1.00 85.06 179 SER A O 1
ATOM 1477 N N . LEU A 1 180 ? -52.215 11.491 81.480 1.00 86.00 180 LEU A N 1
ATOM 1478 C CA . LEU A 1 180 ? -52.468 11.674 80.054 1.00 86.00 180 LEU A CA 1
ATOM 1479 C C . LEU A 1 180 ? -52.027 10.443 79.246 1.00 86.00 180 LEU A C 1
ATOM 1481 O O . LEU A 1 180 ? -52.701 10.075 78.288 1.00 86.00 180 LEU A O 1
ATOM 1485 N N . LYS A 1 181 ? -50.956 9.757 79.676 1.00 84.44 181 LYS A N 1
ATOM 1486 C CA . LYS A 1 181 ? -50.536 8.463 79.104 1.00 84.44 181 LYS A CA 1
ATOM 1487 C C . LYS A 1 181 ? -51.595 7.389 79.315 1.00 84.44 181 LYS A C 1
ATOM 1489 O O . L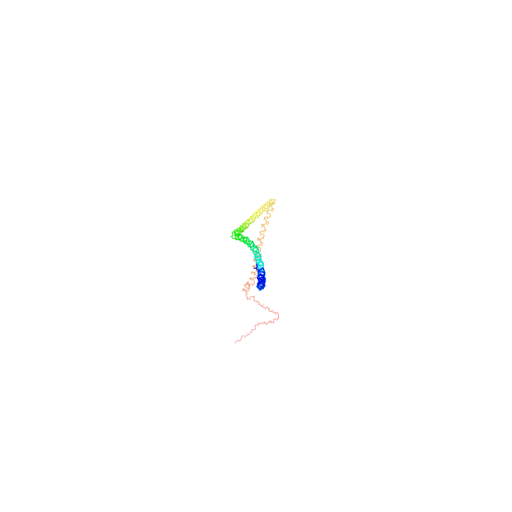YS A 1 181 ? -51.932 6.664 78.384 1.00 84.44 181 LYS A O 1
ATOM 1494 N N . GLU A 1 182 ? -52.129 7.315 80.531 1.00 86.31 182 GLU A N 1
ATOM 1495 C CA . GLU A 1 182 ? -53.169 6.348 80.874 1.00 86.31 182 GLU A CA 1
ATOM 1496 C C . GLU A 1 182 ? -54.456 6.619 80.087 1.00 86.31 182 GLU A C 1
ATOM 1498 O O . GLU A 1 182 ? -55.034 5.700 79.517 1.00 86.31 182 GLU A O 1
ATOM 1503 N N . MET A 1 183 ? -54.847 7.890 79.949 1.00 88.81 183 MET A N 1
ATOM 1504 C CA . MET A 1 183 ? -55.993 8.286 79.127 1.00 88.81 183 MET A CA 1
ATOM 1505 C C . MET A 1 183 ? -55.801 7.926 77.648 1.00 88.81 183 MET A C 1
ATOM 1507 O O . MET A 1 183 ? -56.718 7.410 77.019 1.00 88.81 183 MET A O 1
ATOM 1511 N N . ALA A 1 184 ? -54.608 8.146 77.085 1.00 86.94 184 ALA A N 1
ATOM 1512 C CA . ALA A 1 184 ? -54.309 7.765 75.704 1.00 86.94 184 ALA A CA 1
ATOM 1513 C C . ALA A 1 184 ? -54.396 6.243 75.498 1.00 86.94 184 ALA A C 1
ATOM 1515 O O . ALA A 1 184 ? -54.986 5.785 74.520 1.00 86.94 184 ALA A O 1
ATOM 1516 N N . LYS A 1 185 ? -53.875 5.459 76.450 1.00 87.88 185 LYS A N 1
ATOM 1517 C CA . LYS A 1 185 ? -53.980 3.996 76.439 1.00 87.88 185 LYS A CA 1
ATOM 1518 C C . LYS A 1 185 ? -55.436 3.540 76.528 1.00 87.88 185 LYS A C 1
ATOM 1520 O O . LYS A 1 185 ? -55.855 2.693 75.745 1.00 87.88 185 LYS A O 1
ATOM 1525 N N . GLN A 1 186 ? -56.218 4.123 77.434 1.00 90.81 186 GLN A N 1
ATOM 1526 C CA . GLN A 1 186 ? -57.646 3.828 77.568 1.00 90.81 186 GLN A CA 1
ATOM 1527 C C . GLN A 1 186 ? -58.422 4.183 76.297 1.00 90.81 186 GLN A C 1
ATOM 1529 O O . GLN A 1 186 ? -59.232 3.379 75.848 1.00 90.81 186 GLN A O 1
ATOM 1534 N N . ASN A 1 187 ? -58.120 5.318 75.659 1.00 92.19 187 ASN A N 1
ATOM 1535 C CA . ASN A 1 187 ? -58.720 5.695 74.379 1.00 92.19 187 ASN A CA 1
ATOM 1536 C C . ASN A 1 187 ? -58.416 4.667 73.279 1.00 92.19 187 ASN A C 1
ATOM 1538 O O . ASN A 1 187 ? -59.306 4.332 72.502 1.00 92.19 187 ASN A O 1
ATOM 1542 N N . GLN A 1 188 ? -57.191 4.134 73.232 1.00 91.75 188 GLN A N 1
ATOM 1543 C CA . GLN A 1 188 ? -56.812 3.103 72.265 1.00 91.75 188 GLN A CA 1
ATOM 1544 C C . GLN A 1 188 ? -57.550 1.777 72.512 1.00 91.75 188 GLN A C 1
ATOM 1546 O O . GLN A 1 188 ? -58.042 1.167 71.564 1.00 91.75 188 GLN A O 1
ATOM 1551 N N . VAL A 1 189 ? -57.660 1.342 73.774 1.00 93.69 189 VAL A N 1
ATOM 1552 C CA . VAL A 1 189 ? -58.435 0.140 74.133 1.00 93.69 189 VAL A CA 1
ATOM 1553 C C . VAL A 1 189 ? -59.907 0.324 73.776 1.00 93.69 189 VAL A C 1
ATOM 1555 O O . VAL A 1 189 ? -60.490 -0.536 73.123 1.00 93.69 189 VAL A O 1
ATOM 1558 N N . MET A 1 190 ? -60.483 1.472 74.132 1.00 93.56 190 MET A N 1
ATOM 1559 C CA . MET A 1 190 ? -61.873 1.798 73.832 1.00 93.56 190 MET A CA 1
ATOM 1560 C C . MET A 1 190 ? -62.131 1.831 72.323 1.00 93.56 190 MET A C 1
ATOM 1562 O O . MET A 1 190 ? -63.168 1.363 71.872 1.00 93.56 190 MET A O 1
ATOM 1566 N N . GLN A 1 191 ? -61.192 2.338 71.520 1.00 94.25 191 GLN A N 1
ATOM 1567 C CA . GLN A 1 191 ? -61.321 2.322 70.065 1.00 94.25 191 GLN A CA 1
ATOM 1568 C C . GLN A 1 191 ? -61.358 0.891 69.508 1.00 94.25 191 GLN A C 1
ATOM 1570 O O . GLN A 1 191 ? -62.238 0.578 68.708 1.00 94.25 191 GLN A O 1
ATOM 1575 N N . ALA A 1 192 ? -60.464 0.012 69.969 1.00 93.12 192 ALA A N 1
ATOM 1576 C CA . ALA A 1 192 ? -60.463 -1.393 69.562 1.00 93.12 192 ALA A CA 1
ATOM 1577 C C . ALA A 1 192 ? -61.755 -2.120 69.982 1.00 93.12 192 ALA A C 1
ATOM 1579 O O . ALA A 1 192 ? -62.308 -2.906 69.215 1.00 93.12 192 ALA A O 1
ATOM 1580 N N . GLU A 1 193 ? -62.268 -1.826 71.178 1.00 93.94 193 GLU A N 1
ATOM 1581 C CA . GLU A 1 193 ? -63.531 -2.374 71.679 1.00 93.94 193 GLU A CA 1
ATOM 1582 C C . GLU A 1 193 ? -64.740 -1.864 70.878 1.00 93.94 193 GLU A C 1
ATOM 1584 O O . GLU A 1 193 ? -65.626 -2.641 70.522 1.00 93.94 193 GLU A O 1
ATOM 1589 N N . ILE A 1 194 ? -64.752 -0.579 70.509 1.00 94.00 194 ILE A N 1
ATOM 1590 C CA . ILE A 1 194 ? -65.765 0.002 69.618 1.00 94.00 194 ILE A CA 1
ATOM 1591 C C . ILE A 1 194 ? -65.767 -0.717 68.268 1.00 94.00 194 ILE A C 1
ATOM 1593 O O . ILE A 1 194 ? -66.838 -1.051 67.760 1.00 94.00 194 ILE A O 1
ATOM 1597 N N . ASP A 1 195 ? -64.598 -0.948 67.677 1.00 94.44 195 ASP A N 1
ATOM 1598 C CA . ASP A 1 195 ? -64.505 -1.592 66.368 1.00 94.44 195 ASP A CA 1
ATOM 1599 C C . ASP A 1 195 ? -64.941 -3.064 66.433 1.00 94.44 195 ASP A C 1
ATOM 1601 O O . ASP A 1 195 ? -65.736 -3.504 65.600 1.00 94.44 195 ASP A O 1
ATOM 1605 N N . TYR A 1 196 ? -64.577 -3.779 67.500 1.00 95.06 196 TYR A N 1
ATOM 1606 C CA . TYR A 1 196 ? -65.086 -5.124 67.774 1.00 95.06 196 TYR A CA 1
ATOM 1607 C C . TYR A 1 196 ? -66.618 -5.163 67.920 1.00 95.06 196 TYR A C 1
ATOM 1609 O O . TYR A 1 196 ? -67.299 -6.004 67.327 1.00 95.06 196 TYR A O 1
ATOM 1617 N N . HIS A 1 197 ? -67.201 -4.229 68.677 1.00 93.75 197 HIS A N 1
ATOM 1618 C CA . HIS A 1 197 ? -68.653 -4.157 68.830 1.00 93.75 197 HIS A CA 1
ATOM 1619 C C . HIS A 1 197 ? -69.366 -3.784 67.530 1.00 93.75 197 HIS A C 1
ATOM 1621 O O . HIS A 1 197 ? -70.455 -4.303 67.279 1.00 93.75 197 HIS A O 1
ATOM 1627 N N . LYS A 1 198 ? -68.773 -2.943 66.673 1.00 94.75 198 LYS A N 1
ATOM 1628 C CA . LYS A 1 198 ? -69.329 -2.658 65.339 1.00 94.75 198 LYS A CA 1
ATOM 1629 C C . LYS A 1 198 ? -69.420 -3.922 64.489 1.00 94.75 198 LYS A C 1
ATOM 1631 O O . LYS A 1 198 ? -70.456 -4.142 63.863 1.00 94.75 198 LYS A O 1
ATOM 1636 N N . GLU A 1 199 ? -68.385 -4.761 64.493 1.00 94.62 199 GLU A N 1
ATOM 1637 C CA . GLU A 1 199 ? -68.397 -6.042 63.774 1.00 94.62 199 GLU A CA 1
ATOM 1638 C C . GLU A 1 199 ? -69.483 -6.984 64.318 1.00 94.62 199 GLU A C 1
ATOM 1640 O O . GLU A 1 199 ? -70.257 -7.566 63.549 1.00 94.62 199 GLU A O 1
ATOM 1645 N N . GLN A 1 200 ? -69.625 -7.074 65.646 1.00 93.69 200 GLN A N 1
ATOM 1646 C CA . GLN A 1 200 ? -70.695 -7.866 66.256 1.00 93.69 200 GLN A CA 1
ATOM 1647 C C . GLN A 1 200 ? -72.090 -7.347 65.897 1.00 93.69 200 GLN A C 1
ATOM 1649 O O . GLN A 1 200 ? -72.955 -8.134 65.512 1.00 93.69 200 GLN A O 1
ATOM 1654 N N . ILE A 1 201 ? -72.318 -6.034 65.974 1.00 93.81 201 ILE A N 1
ATOM 1655 C CA . ILE A 1 201 ? -73.602 -5.419 65.616 1.00 93.81 201 ILE A CA 1
ATOM 1656 C C . ILE A 1 201 ? -73.934 -5.682 64.145 1.00 93.81 201 ILE A C 1
ATOM 1658 O O . ILE A 1 201 ? -75.084 -6.000 63.832 1.00 93.81 201 ILE A O 1
ATOM 1662 N N . ALA A 1 202 ? -72.950 -5.597 63.245 1.00 94.06 202 ALA A N 1
ATOM 1663 C CA . ALA A 1 202 ? -73.144 -5.890 61.829 1.00 94.06 202 ALA A CA 1
ATOM 1664 C C . ALA A 1 202 ? -73.564 -7.353 61.599 1.00 94.06 202 ALA A C 1
ATOM 1666 O O . ALA A 1 202 ? -74.546 -7.605 60.898 1.00 94.06 202 ALA A O 1
ATOM 1667 N N . SER A 1 203 ? -72.885 -8.311 62.242 1.00 93.56 203 SER A N 1
ATOM 1668 C CA . SER A 1 203 ? -73.222 -9.739 62.123 1.00 93.56 203 SER A CA 1
ATOM 1669 C C . SER A 1 203 ? -74.602 -10.076 62.705 1.00 93.56 203 SER A C 1
ATOM 1671 O O . SER A 1 203 ? -75.400 -10.765 62.068 1.00 93.56 203 SER A O 1
ATOM 1673 N N . LEU A 1 204 ? -74.937 -9.530 63.879 1.00 93.19 204 LEU A N 1
ATOM 1674 C CA . LEU A 1 204 ? -76.244 -9.705 64.513 1.00 93.19 204 LEU A CA 1
ATOM 1675 C C . LEU A 1 204 ? -77.368 -9.078 63.686 1.00 93.19 204 LEU A C 1
ATOM 1677 O O . LEU A 1 204 ? -78.430 -9.683 63.552 1.00 93.19 204 LEU A O 1
ATOM 1681 N N . SER A 1 205 ? -77.139 -7.902 63.100 1.00 92.62 205 SER A N 1
ATOM 1682 C CA . SER A 1 205 ? -78.125 -7.244 62.233 1.00 92.62 205 SER A CA 1
ATOM 1683 C C . SER A 1 205 ? -78.442 -8.089 60.999 1.00 92.62 205 SER A C 1
ATOM 1685 O O . SER A 1 205 ? -79.608 -8.217 60.629 1.00 92.62 205 SER A O 1
ATOM 1687 N N . LEU A 1 206 ? -77.426 -8.726 60.405 1.00 93.12 206 LEU A N 1
ATOM 1688 C CA . LEU A 1 206 ? -77.599 -9.636 59.271 1.00 93.12 206 LEU A CA 1
ATOM 1689 C C . LEU A 1 206 ? -78.409 -10.877 59.675 1.00 93.12 206 LEU A C 1
ATOM 1691 O O . LEU A 1 206 ? -79.372 -11.235 58.996 1.00 93.12 206 LEU A O 1
ATOM 1695 N N . ASN A 1 207 ? -78.092 -11.475 60.826 1.00 92.81 207 ASN A N 1
ATOM 1696 C CA . ASN A 1 207 ? -78.831 -12.624 61.355 1.00 92.81 207 ASN A CA 1
ATOM 1697 C C . ASN A 1 207 ? -80.298 -12.286 61.653 1.00 92.81 207 ASN A C 1
ATOM 1699 O O . ASN A 1 207 ? -81.188 -13.068 61.323 1.00 92.81 207 ASN A O 1
ATOM 1703 N N . VAL A 1 208 ? -80.570 -11.119 62.247 1.00 91.94 208 VAL A N 1
ATOM 1704 C CA . VAL A 1 208 ? -81.941 -10.653 62.506 1.00 91.94 208 VAL A CA 1
ATOM 1705 C C . VAL A 1 208 ? -82.710 -10.471 61.202 1.00 91.94 208 VAL A C 1
ATOM 1707 O O . VAL A 1 208 ? -83.881 -10.845 61.138 1.00 91.94 208 VAL A O 1
ATOM 1710 N N . GLU A 1 209 ? -82.080 -9.926 60.162 1.00 92.38 209 GLU A N 1
ATOM 1711 C CA . GLU A 1 209 ? -82.735 -9.760 58.865 1.00 92.38 209 GLU A CA 1
ATOM 1712 C C . GLU A 1 209 ? -83.018 -11.115 58.195 1.00 92.38 209 GLU A C 1
ATOM 1714 O O . GLU A 1 209 ? -84.131 -11.328 57.712 1.00 92.38 209 GLU A O 1
ATOM 1719 N N . SER A 1 210 ? -82.083 -12.071 58.262 1.00 90.69 210 SER A N 1
ATOM 1720 C CA . SER A 1 210 ? -82.291 -13.450 57.786 1.00 90.69 210 SER A CA 1
ATOM 1721 C C . SER A 1 210 ? -83.448 -14.134 58.517 1.00 90.69 210 SER A C 1
ATOM 1723 O O . SER A 1 210 ? -84.386 -14.622 57.892 1.00 90.69 210 SER A O 1
ATOM 1725 N N . LEU A 1 211 ? -83.450 -14.087 59.852 1.00 90.31 211 LEU A N 1
ATOM 1726 C CA . LEU A 1 211 ? -84.514 -14.663 60.679 1.00 90.31 211 LEU A CA 1
ATOM 1727 C C . LEU A 1 211 ? -85.870 -14.003 60.407 1.00 90.31 211 LEU A C 1
ATOM 1729 O O . LEU A 1 211 ? -86.897 -14.678 60.360 1.00 90.31 211 LEU A O 1
ATOM 1733 N N . ARG A 1 212 ? -85.909 -12.683 60.186 1.00 89.56 212 ARG A N 1
ATOM 1734 C CA . ARG A 1 212 ? -87.139 -11.984 59.781 1.00 89.56 212 ARG A CA 1
ATOM 1735 C C . ARG A 1 212 ? -87.643 -12.463 58.426 1.00 89.56 212 ARG A C 1
ATOM 1737 O O . ARG A 1 212 ? -88.858 -12.584 58.253 1.00 89.56 212 ARG A O 1
ATOM 1744 N N . GLN A 1 213 ? -86.751 -12.719 57.472 1.00 87.44 213 GLN A N 1
ATOM 1745 C CA . GLN A 1 213 ? -87.121 -13.285 56.176 1.00 87.44 213 GLN A CA 1
ATOM 1746 C C . GLN A 1 213 ? -87.638 -14.719 56.322 1.00 87.44 213 GLN A C 1
ATOM 1748 O O . GLN A 1 213 ? -88.694 -15.024 55.772 1.00 87.44 213 GLN A O 1
ATOM 1753 N N . GLU A 1 214 ? -86.983 -15.558 57.124 1.00 86.75 214 GLU A N 1
ATOM 1754 C CA . GLU A 1 214 ? -87.434 -16.923 57.422 1.00 86.75 214 GLU A CA 1
ATOM 1755 C C . GLU A 1 214 ? -88.811 -16.939 58.093 1.00 86.75 214 GLU A C 1
ATOM 1757 O O . GLU A 1 214 ? -89.702 -17.664 57.657 1.00 86.75 214 GLU A O 1
ATOM 1762 N N . VAL A 1 215 ? -89.047 -16.083 59.093 1.00 85.12 215 VAL A N 1
ATOM 1763 C CA . VAL A 1 215 ? -90.364 -15.951 59.737 1.00 85.12 215 VAL A CA 1
ATOM 1764 C C . VAL A 1 215 ? -91.422 -15.486 58.735 1.00 85.12 215 VAL A C 1
ATOM 1766 O O . VAL A 1 215 ? -92.523 -16.033 58.718 1.00 85.12 215 VAL A O 1
ATOM 1769 N N . LYS A 1 216 ? -91.112 -14.516 57.863 1.00 83.19 216 LYS A N 1
ATOM 1770 C CA . LYS A 1 216 ? -92.035 -14.099 56.792 1.00 83.19 216 LYS A CA 1
ATOM 1771 C C . LYS A 1 216 ? -92.343 -15.248 55.830 1.00 83.19 216 LYS A C 1
ATOM 1773 O O . LYS A 1 216 ? -93.503 -15.424 55.466 1.00 83.19 216 LYS A O 1
ATOM 1778 N N . GLN A 1 217 ? -91.342 -16.039 55.441 1.00 81.69 217 GLN A N 1
ATOM 1779 C CA . GLN A 1 217 ? -91.526 -17.205 54.572 1.00 81.69 217 GLN A CA 1
ATOM 1780 C C . GLN A 1 217 ? -92.377 -18.288 55.251 1.00 81.69 217 GLN A C 1
ATOM 1782 O O . GLN A 1 217 ? -93.320 -18.794 54.642 1.00 81.69 217 GLN A O 1
ATOM 1787 N N . LEU A 1 218 ? -92.112 -18.580 56.527 1.00 77.69 218 LEU A N 1
ATOM 1788 C CA . LEU A 1 218 ? -92.879 -19.527 57.338 1.00 77.69 218 LEU A CA 1
ATOM 1789 C C . LEU A 1 218 ? -94.334 -19.083 57.527 1.00 77.69 218 LEU A C 1
ATOM 1791 O O . LEU A 1 218 ? -95.233 -19.916 57.430 1.00 77.69 218 LEU A O 1
ATOM 1795 N N . LEU A 1 219 ? -94.588 -17.789 57.749 1.00 72.56 219 LEU A N 1
ATOM 1796 C CA . LEU A 1 219 ? -95.944 -17.232 57.839 1.00 72.56 219 LEU A CA 1
ATOM 1797 C C . LEU A 1 219 ? -96.679 -17.237 56.487 1.00 72.56 219 LEU A C 1
ATOM 1799 O O . LEU A 1 219 ? -97.895 -17.418 56.462 1.00 72.56 219 LEU A O 1
ATOM 1803 N N . ALA A 1 220 ? -95.965 -17.062 55.371 1.00 70.25 220 ALA A N 1
ATOM 1804 C CA . ALA A 1 220 ? -96.532 -17.124 54.022 1.00 70.25 220 ALA A CA 1
ATOM 1805 C C . ALA A 1 220 ? -96.809 -18.562 53.547 1.00 70.25 220 ALA A C 1
ATOM 1807 O O . ALA A 1 220 ? -97.583 -18.767 52.610 1.00 70.25 220 ALA A O 1
ATOM 1808 N N . HIS A 1 221 ? -96.191 -19.571 54.168 1.00 69.00 221 HIS A N 1
ATOM 1809 C CA . HIS A 1 221 ? -96.434 -20.965 53.823 1.00 69.00 221 HIS A CA 1
ATOM 1810 C C . HIS A 1 221 ? -97.843 -21.410 54.265 1.00 69.00 221 HIS A C 1
ATOM 1812 O O . HIS A 1 221 ? -98.173 -21.364 55.453 1.00 69.00 221 HIS A O 1
ATOM 1818 N N . PRO A 1 222 ? -98.675 -21.940 53.345 1.00 60.41 222 PRO A N 1
ATOM 1819 C CA . PRO A 1 222 ? -100.061 -22.326 53.634 1.00 60.41 222 PRO A CA 1
ATOM 1820 C C . PRO A 1 222 ? -100.173 -23.494 54.628 1.00 60.41 222 PRO A C 1
ATOM 1822 O O . PRO A 1 222 ? -101.254 -23.767 55.143 1.00 60.41 222 PRO A O 1
ATOM 1825 N N . LYS A 1 223 ? -99.057 -24.175 54.931 1.00 60.41 223 LYS A N 1
ATOM 1826 C CA . LYS A 1 223 ? -98.987 -25.259 55.918 1.00 60.41 223 LYS A CA 1
ATOM 1827 C C . LYS A 1 223 ? -98.840 -24.789 57.373 1.00 60.41 223 LYS A C 1
ATOM 1829 O O . LYS A 1 223 ? -99.027 -25.598 58.271 1.00 60.41 223 LYS A O 1
ATOM 1834 N N . THR A 1 224 ? -98.526 -23.518 57.615 1.00 58.19 224 THR A N 1
ATOM 1835 C CA . THR A 1 224 ? -98.292 -22.977 58.970 1.00 58.19 224 THR A CA 1
ATOM 1836 C C . THR A 1 224 ? -99.547 -22.331 59.560 1.00 58.19 224 THR A C 1
ATOM 1838 O O . THR A 1 224 ? -99.613 -22.030 60.751 1.00 58.19 224 THR A O 1
ATOM 1841 N N . ASN A 1 225 ? -100.584 -22.127 58.744 1.00 62.47 225 ASN A N 1
ATOM 1842 C CA . ASN A 1 225 ? -101.851 -21.554 59.177 1.00 62.47 225 ASN A CA 1
ATOM 1843 C C . ASN A 1 225 ? -102.692 -22.633 59.878 1.00 62.47 225 ASN A C 1
ATOM 1845 O O . ASN A 1 225 ? -103.636 -23.191 59.322 1.00 62.47 225 ASN A O 1
ATOM 1849 N N . VAL A 1 226 ? -102.309 -22.954 61.116 1.00 63.34 226 VAL A N 1
ATOM 1850 C CA . VAL A 1 226 ? -102.859 -24.058 61.923 1.00 63.34 226 VAL A CA 1
ATOM 1851 C C . VAL A 1 226 ? -104.391 -23.989 62.036 1.00 63.34 226 VAL A C 1
ATOM 1853 O O . VAL A 1 226 ? -105.068 -25.013 62.092 1.00 63.34 226 VAL A O 1
ATOM 1856 N N . ARG A 1 227 ? -104.962 -22.776 61.980 1.00 60.59 227 ARG A N 1
ATOM 1857 C CA . ARG A 1 227 ? -106.417 -22.541 61.985 1.00 60.59 227 ARG A CA 1
ATOM 1858 C C . ARG A 1 227 ? -107.133 -23.102 60.748 1.00 60.59 227 ARG A C 1
ATOM 1860 O O . ARG A 1 227 ? -108.234 -23.618 60.893 1.00 60.59 227 ARG A O 1
ATOM 1867 N N . LEU A 1 228 ? -106.511 -23.043 59.567 1.00 59.72 228 LEU A N 1
ATOM 1868 C CA . LEU A 1 228 ? -107.058 -23.591 58.316 1.00 59.72 228 LEU A CA 1
ATOM 1869 C C . LEU A 1 228 ? -106.851 -25.110 58.194 1.00 59.72 228 LEU A C 1
ATOM 1871 O O . LEU A 1 228 ? -107.562 -25.758 57.434 1.00 59.72 228 LEU A O 1
ATOM 1875 N N . GLN A 1 229 ? -105.903 -25.682 58.943 1.00 61.66 229 GLN A N 1
ATOM 1876 C CA . GLN A 1 229 ? -105.640 -27.125 58.939 1.00 61.66 229 GLN A CA 1
ATOM 1877 C C . GLN A 1 229 ? -106.521 -27.918 59.906 1.00 61.66 229 GLN A C 1
ATOM 1879 O O . GLN A 1 229 ? -106.899 -29.039 59.584 1.00 61.66 229 GLN A O 1
ATOM 1884 N N . ILE A 1 230 ? -106.846 -27.366 61.081 1.00 60.38 230 ILE A N 1
ATOM 1885 C CA . ILE A 1 230 ? -107.606 -28.102 62.107 1.00 60.38 230 ILE A CA 1
ATOM 1886 C C . ILE A 1 230 ? -109.121 -28.053 61.839 1.00 60.38 230 ILE A C 1
ATOM 1888 O O . ILE A 1 230 ? -109.818 -29.018 62.136 1.00 60.38 230 ILE A O 1
ATOM 1892 N N . PHE A 1 231 ? -109.638 -26.975 61.236 1.00 63.53 231 PHE A N 1
ATOM 1893 C CA . PHE A 1 231 ? -111.077 -26.813 60.976 1.00 63.53 231 PHE A CA 1
ATOM 1894 C C . PHE A 1 231 ? -111.380 -26.347 59.539 1.00 63.53 231 PHE A C 1
ATOM 1896 O O . PHE A 1 231 ? -111.863 -25.229 59.342 1.00 63.53 231 PHE A O 1
ATOM 1903 N N . PRO A 1 232 ? -111.142 -27.188 58.516 1.00 59.75 232 PRO A N 1
ATOM 1904 C CA . PRO A 1 232 ? -111.429 -26.840 57.120 1.00 59.75 232 PRO A CA 1
ATOM 1905 C C . PRO A 1 232 ? -112.929 -26.634 56.830 1.00 59.75 232 PRO A C 1
ATOM 1907 O O . PRO A 1 232 ? -113.286 -26.004 55.838 1.00 59.75 232 PRO A O 1
ATOM 1910 N N . GLU A 1 233 ? -113.821 -27.126 57.694 1.00 57.72 233 GLU A N 1
ATOM 1911 C CA . GLU A 1 233 ? -115.276 -27.031 57.511 1.00 57.72 233 GLU A CA 1
ATOM 1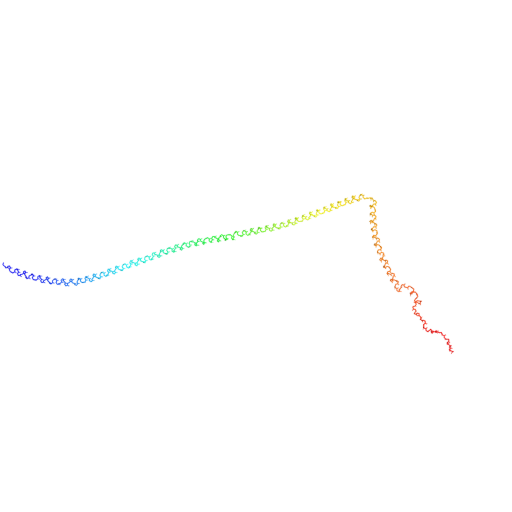912 C C . GLU A 1 233 ? -115.889 -25.710 58.005 1.00 57.72 233 GLU A C 1
ATOM 1914 O O . GLU A 1 233 ? -116.908 -25.291 57.465 1.00 57.72 233 GLU A O 1
ATOM 1919 N N . LEU A 1 234 ? -115.263 -25.024 58.972 1.00 58.66 234 LEU A N 1
ATOM 1920 C CA . LEU A 1 234 ? -115.765 -23.756 59.535 1.00 58.66 234 LEU A CA 1
ATOM 1921 C C . LEU A 1 234 ? -115.301 -22.516 58.758 1.00 58.66 234 LEU A C 1
ATOM 1923 O O . LEU A 1 234 ? -115.941 -21.471 58.823 1.00 58.66 234 LEU A O 1
ATOM 1927 N N . PHE A 1 235 ? -114.192 -22.622 58.024 1.00 58.06 235 PHE A N 1
ATOM 1928 C CA . PHE A 1 235 ? -113.580 -21.509 57.293 1.00 58.06 235 PHE A CA 1
ATOM 1929 C C . PHE A 1 235 ? -113.675 -21.703 55.774 1.00 58.06 235 PHE A C 1
ATOM 1931 O O . PHE A 1 235 ? -112.708 -21.480 55.045 1.00 58.06 235 PHE A O 1
ATOM 1938 N N . LYS A 1 236 ? -114.847 -22.121 55.279 1.00 59.28 236 LYS A N 1
ATOM 1939 C CA . LYS A 1 236 ? -115.151 -22.065 53.844 1.00 59.28 236 LYS A CA 1
ATOM 1940 C C . LYS A 1 236 ? -115.384 -20.609 53.442 1.00 59.28 236 LYS A C 1
ATOM 1942 O O . LYS A 1 236 ? -116.180 -19.903 54.056 1.00 59.28 236 LYS A O 1
ATOM 1947 N N . TYR A 1 237 ? -114.670 -20.157 52.415 1.00 57.38 237 TYR A N 1
ATOM 1948 C CA . TYR A 1 237 ? -114.918 -18.869 51.770 1.00 57.38 237 TYR A CA 1
ATOM 1949 C C . TYR A 1 237 ? -116.249 -18.957 51.009 1.00 57.38 237 TYR A C 1
ATOM 1951 O O . TYR A 1 237 ? -116.279 -19.322 49.837 1.00 57.38 237 TYR A O 1
ATOM 1959 N N . GLU A 1 238 ? -117.362 -18.671 51.678 1.00 52.44 238 GLU A N 1
ATOM 1960 C CA . GLU A 1 238 ? -118.637 -18.463 50.995 1.00 52.44 238 GLU A CA 1
ATOM 1961 C C . GLU A 1 238 ? -118.707 -17.029 50.459 1.00 52.44 238 GLU A C 1
ATOM 1963 O O . GLU A 1 238 ? -118.510 -16.047 51.184 1.00 52.44 238 GLU A O 1
ATOM 1968 N N . THR A 1 239 ? -118.982 -16.899 49.161 1.00 58.00 239 THR A N 1
ATOM 1969 C CA . THR A 1 239 ? -119.320 -15.627 48.521 1.00 58.00 239 THR A CA 1
ATOM 1970 C C . THR A 1 239 ? -120.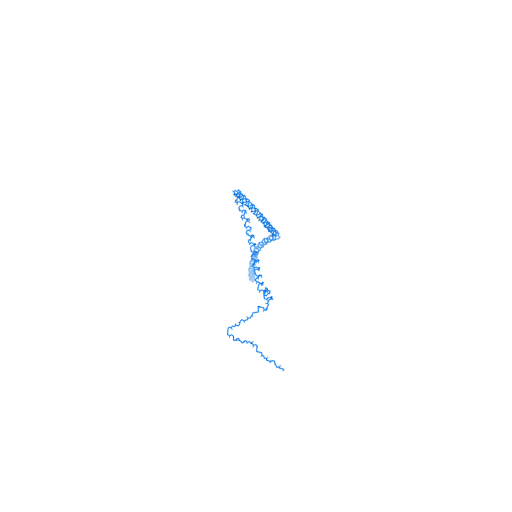668 -15.155 49.062 1.00 58.00 239 THR A C 1
ATOM 1972 O O . THR A 1 239 ? -121.699 -15.762 48.777 1.00 58.00 239 THR A O 1
ATOM 1975 N N . LYS A 1 240 ? -120.670 -14.093 49.874 1.00 57.56 240 LYS A N 1
ATOM 1976 C CA . LYS A 1 240 ? -121.891 -13.533 50.475 1.00 57.56 240 LYS A CA 1
ATOM 1977 C C . LYS A 1 240 ? -122.878 -13.071 49.390 1.00 57.56 240 LYS A C 1
ATOM 1979 O O . LYS A 1 240 ? -122.478 -12.343 48.484 1.00 57.56 240 LYS A O 1
ATOM 1984 N N . CYS A 1 241 ? -124.152 -13.462 49.515 1.00 56.62 241 CYS A N 1
ATOM 1985 C CA . CYS A 1 241 ? -125.260 -12.960 48.691 1.00 56.62 241 CYS A CA 1
ATOM 1986 C C . CYS A 1 241 ? -125.388 -11.432 48.800 1.00 56.62 241 CYS A C 1
ATOM 1988 O O . CYS A 1 241 ? -125.284 -10.866 49.890 1.00 56.62 241 CYS A O 1
ATOM 1990 N N . THR A 1 242 ? -125.630 -10.777 47.666 1.00 65.56 242 THR A N 1
ATOM 1991 C CA . THR A 1 242 ? -125.889 -9.335 47.558 1.00 65.56 242 THR A CA 1
ATOM 1992 C C . THR A 1 242 ? -127.392 -9.029 47.629 1.00 65.56 242 THR A C 1
ATOM 1994 O O . THR A 1 242 ? -128.190 -9.898 47.282 1.00 65.56 242 THR A O 1
ATOM 1997 N N . PRO A 1 243 ? -127.798 -7.814 48.054 1.00 62.47 243 PRO A N 1
ATOM 1998 C CA . PRO A 1 243 ? -129.162 -7.525 48.525 1.00 62.47 243 PRO A CA 1
ATOM 1999 C C . PRO A 1 243 ? -130.304 -7.694 47.507 1.00 62.47 243 PRO A C 1
ATOM 2001 O O . PRO A 1 243 ? -131.449 -7.777 47.930 1.00 62.47 243 PRO A O 1
ATOM 2004 N N . ASP A 1 244 ? -130.002 -7.760 46.206 1.00 64.69 244 ASP A N 1
ATOM 2005 C CA . ASP A 1 244 ? -130.984 -7.864 45.109 1.00 64.69 244 ASP A CA 1
ATOM 2006 C C . ASP A 1 244 ? -131.252 -9.309 44.636 1.00 64.69 244 ASP A C 1
ATOM 2008 O O . ASP A 1 244 ? -131.862 -9.522 43.589 1.00 64.69 244 ASP A O 1
ATOM 2012 N N . MET A 1 245 ? -130.784 -10.330 45.362 1.00 65.19 245 MET A N 1
ATOM 2013 C CA . MET A 1 245 ? -131.153 -11.716 45.050 1.00 65.19 245 MET A CA 1
ATOM 2014 C C . MET A 1 245 ? -132.490 -12.087 45.702 1.00 65.19 245 MET A C 1
ATOM 2016 O O . MET A 1 245 ? -132.586 -12.154 46.927 1.00 65.19 245 MET A O 1
ATOM 2020 N N . ASP A 1 246 ? -133.494 -12.393 44.876 1.00 60.34 246 ASP A N 1
ATOM 2021 C CA . ASP A 1 246 ? -134.763 -12.981 45.313 1.00 60.34 246 ASP A CA 1
ATOM 2022 C C . ASP A 1 246 ? -134.517 -14.333 46.004 1.00 60.34 246 ASP A C 1
ATOM 2024 O O . ASP A 1 246 ? -134.054 -15.305 45.399 1.00 60.34 246 ASP A O 1
ATOM 2028 N N . VAL A 1 247 ? -134.821 -14.391 47.303 1.00 63.72 247 VAL A N 1
ATOM 2029 C CA . VAL A 1 247 ? -134.657 -15.587 48.137 1.00 63.72 247 VAL A CA 1
ATOM 2030 C C . VAL A 1 247 ? -135.900 -16.466 48.005 1.00 63.72 247 VAL A C 1
ATOM 2032 O O . VAL A 1 247 ? -136.946 -16.180 48.587 1.00 63.72 247 VAL A O 1
ATOM 2035 N N . VAL A 1 248 ? -135.786 -17.572 47.269 1.00 61.88 248 VAL A N 1
ATOM 2036 C 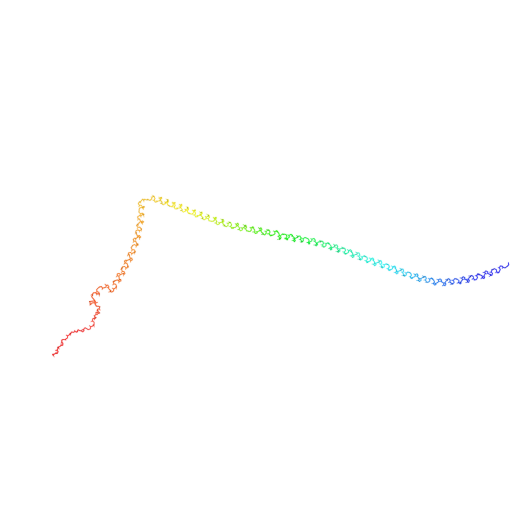CA . VAL A 1 248 ? -136.799 -18.637 47.266 1.00 61.88 248 VAL A CA 1
ATOM 2037 C C . VAL A 1 248 ? -136.546 -19.541 48.475 1.00 61.88 248 VAL A C 1
ATOM 2039 O O . VAL A 1 248 ? -135.568 -20.283 48.510 1.00 61.88 248 VAL A O 1
ATOM 2042 N N . LEU A 1 249 ? -137.404 -19.451 49.495 1.00 59.28 249 LEU A N 1
ATOM 2043 C CA . LEU A 1 249 ? -137.344 -20.312 50.679 1.00 59.28 249 LEU A CA 1
ATOM 2044 C C . LEU A 1 249 ? -137.989 -21.667 50.374 1.00 59.28 249 LEU A C 1
ATOM 2046 O O . LEU A 1 249 ? -139.204 -21.761 50.192 1.00 59.28 249 LEU A O 1
ATOM 2050 N N . ASP A 1 250 ? -137.168 -22.712 50.354 1.00 55.56 250 ASP A N 1
ATOM 2051 C CA . ASP A 1 250 ? -137.590 -24.096 50.142 1.00 55.56 250 ASP A CA 1
ATOM 2052 C C . ASP A 1 250 ? -138.184 -24.667 51.446 1.00 55.56 250 ASP A C 1
ATOM 2054 O O . ASP A 1 250 ? -137.500 -25.291 52.258 1.00 55.56 250 ASP A O 1
ATOM 2058 N N . ILE A 1 251 ? -139.456 -24.347 51.721 1.00 56.06 251 ILE A N 1
ATOM 2059 C CA . ILE A 1 251 ? -140.187 -24.868 52.886 1.00 56.06 251 ILE A CA 1
ATOM 2060 C C . ILE A 1 251 ? -140.933 -26.145 52.460 1.00 56.06 251 ILE A C 1
ATOM 2062 O O . ILE A 1 251 ? -141.879 -26.053 51.670 1.00 56.06 251 ILE A O 1
ATOM 2066 N N . PRO A 1 252 ? -140.571 -27.330 52.987 1.00 59.38 252 PRO A N 1
ATOM 2067 C CA . PRO A 1 252 ? -141.200 -28.590 52.606 1.00 59.38 252 PRO A CA 1
ATOM 2068 C C . PRO A 1 252 ? -142.682 -28.622 53.010 1.00 59.38 252 PRO A C 1
ATOM 2070 O O . PRO A 1 252 ? -143.032 -28.469 54.182 1.00 59.38 252 PRO A O 1
ATOM 2073 N N . ARG A 1 253 ? -143.571 -28.835 52.031 1.00 54.62 253 ARG A N 1
ATOM 2074 C CA . ARG A 1 253 ? -145.000 -29.116 52.251 1.00 54.62 253 ARG A CA 1
ATOM 2075 C C . ARG A 1 253 ? -145.185 -30.615 52.485 1.00 54.62 253 ARG A C 1
ATOM 2077 O O . ARG A 1 253 ? -144.625 -31.426 51.757 1.00 54.62 253 ARG A O 1
ATOM 2084 N N . ALA A 1 254 ? -145.972 -30.979 53.493 1.00 57.41 254 ALA A N 1
ATOM 2085 C CA . ALA A 1 254 ? -146.310 -32.369 53.776 1.00 57.41 254 ALA A CA 1
ATOM 2086 C C . ALA A 1 254 ? -147.210 -32.943 52.665 1.00 57.41 254 ALA A C 1
ATOM 2088 O O . ALA A 1 254 ? -148.377 -32.563 52.560 1.00 57.41 254 ALA A O 1
ATOM 2089 N N . GLU A 1 255 ? -146.682 -33.862 51.856 1.00 59.00 255 GLU A N 1
ATOM 2090 C CA . GLU A 1 255 ? -147.481 -34.716 50.974 1.00 59.00 255 GLU A CA 1
ATOM 2091 C C . GLU A 1 255 ? -147.880 -35.994 51.726 1.00 59.00 255 GLU A C 1
ATOM 2093 O O . GLU A 1 255 ? -147.052 -36.693 52.312 1.00 59.00 255 GLU A O 1
ATOM 2098 N N . LEU A 1 256 ? -149.189 -36.245 51.767 1.00 57.19 256 LEU A N 1
ATOM 2099 C CA . LEU A 1 256 ? -149.826 -37.383 52.426 1.00 57.19 256 LEU A CA 1
ATOM 2100 C C . LEU A 1 256 ? -149.428 -38.698 51.736 1.00 57.19 256 LEU A C 1
ATOM 2102 O O . LEU A 1 256 ? -149.541 -38.823 50.518 1.00 57.19 256 LEU A O 1
ATOM 2106 N N . LEU A 1 257 ? -149.011 -39.688 52.529 1.00 52.75 257 LEU A N 1
ATOM 2107 C CA . LEU A 1 257 ? -148.748 -41.058 52.078 1.00 52.75 257 LEU A CA 1
ATOM 2108 C C . LEU A 1 257 ? -150.035 -41.712 51.527 1.00 52.75 257 LEU A C 1
ATOM 2110 O O . LEU A 1 257 ? -151.071 -41.634 52.194 1.00 52.75 257 LEU A O 1
ATOM 2114 N N . PRO A 1 258 ? -149.993 -42.397 50.369 1.00 54.78 258 PRO A N 1
ATOM 2115 C CA . PRO A 1 258 ? -151.058 -43.307 49.961 1.00 54.78 258 PRO A CA 1
ATOM 2116 C C . PRO A 1 258 ? -151.036 -44.592 50.811 1.00 54.78 258 PRO A C 1
ATOM 2118 O O . PRO A 1 258 ? -149.966 -45.087 51.168 1.00 54.78 258 PRO A O 1
ATOM 2121 N N . ILE A 1 259 ? -152.237 -45.083 51.141 1.00 46.91 259 ILE A N 1
ATOM 2122 C CA . ILE A 1 259 ? -152.533 -46.346 51.849 1.00 46.91 259 ILE A CA 1
ATOM 2123 C C . ILE A 1 259 ? -152.163 -47.545 50.972 1.00 46.91 259 ILE A C 1
ATOM 2125 O O . ILE A 1 259 ? -152.468 -47.479 49.758 1.00 46.91 259 ILE A O 1
#

Radius of gyration: 93.61 Å; chains: 1; bounding box: 256×67×205 Å

Secondary structure (DSSP, 8-state):
--HHHHHHHHHHHHHHHHHHHHHHHHHHHHHHHHHHHHHHHHHHHHHHHHHHHHHHHHHHHHHHHHHHHHHHHHHHHHHHHHHHHHHHHHHHHHHHHHHHHHHHHHHHIIIIIHHHHHHHHHHHHHHHHHHHHHHHHHHHHHHHHHHHHHHHHHHHHHHHHHHHHHHHHHHHHHHS-HHHHHHHHHHHHHHHHHHHHHHHHHHHHHHHHHHHHHHHHHHHSTTS-HHHHH-TTT-----PPPTT----------PPPP-

Sequence (259 aa):
MSTKSAIANCKKRERQLIESNLVLKKEIVAEERPNHEAVKILMRRYEKFRGGISYLNDNFTSTLKYESDQLRQLEERLEKDLNFLENEVGVLDAKLQERQNQVYVLNNYKDKEYPVKAIRIGELLTEIDQVELANDDEYYDLERVIDDELQKLSREGNQEQTSIKESALNSVLNQMHPSLKEMAKQNQVMQAEIDYHKEQIASLSLNVESLRQEVKQLLAHPKTNVRLQIFPELFKYETKCTPDMDVVLDIPRAELLPI

Organism: Bug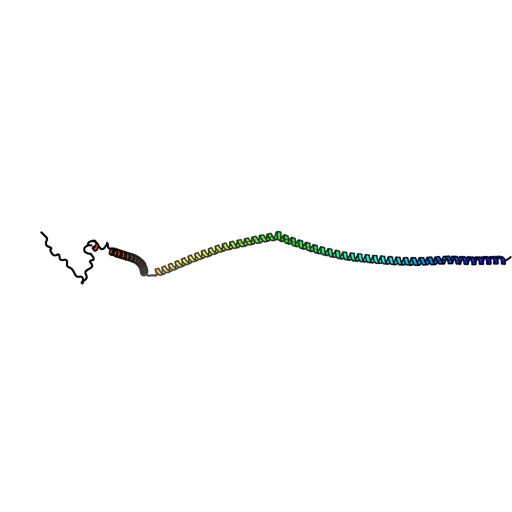ula neritina (NCBI:txid10212)

InterPro domains:
  IPR029236 Protein of unknown function DUF4618 [PF15397] (3-258)
  IPR029236 Protein of unknown function DUF4618 [PTHR28574] (3-259)